Protein AF-A0A6A3NFI3-F1 (afdb_monomer)

pLDDT: mean 92.17, std 5.54, range [69.19, 98.06]

Sequence (194 aa):
MATSPTRVGPHFTEEVMYKVVDGIKAASGKLLQIVNFNIQQRLYVVAEALAQARARKEKCEQSGRPFTLPRGLATTPLVGIDVPFHSRELLGGVPSFRALLRTKFDPQVLERQLPLLVNRHIPNLVATLFSLESSYFEEVYQATKSPFLAEVLDTMHLQLTMKAQLAHLLVVELLAYQFAVPVQWIKTQALLFS

Solvent-accessible surface area (backbone atoms only — not comparable to full-atom values): 10541 Å² total; per-residue (Å²): 59,39,36,22,38,58,59,74,35,97,86,41,42,54,69,54,48,50,52,50,44,52,48,51,20,65,75,65,78,42,61,47,44,73,22,33,40,58,38,82,56,50,36,33,29,41,36,53,38,53,70,58,54,48,56,53,37,52,55,24,54,76,69,76,38,84,72,72,74,76,70,53,82,38,36,38,59,53,85,95,65,79,71,44,64,16,24,68,86,42,48,84,50,29,66,63,48,32,58,53,42,61,76,73,55,56,34,68,60,48,44,74,44,37,80,69,33,47,76,66,35,64,50,51,63,80,29,49,65,36,62,89,50,70,71,48,53,50,52,52,29,73,76,64,68,41,68,73,48,58,64,41,65,42,70,69,45,47,74,72,50,51,66,29,55,54,49,41,49,51,55,37,51,53,59,28,42,42,54,21,37,39,35,33,44,41,50,38,50,51,65,76,73,106

InterPro domains:
  IPR050830 Fungal fatty acid synthase [PTHR10982] (1-194)

Mean predicted aligned error: 4.61 Å

Structure (mmCIF, N/CA/C/O backbone):
data_AF-A0A6A3NFI3-F1
#
_entry.id   AF-A0A6A3NFI3-F1
#
loop_
_atom_site.group_PDB
_atom_site.id
_atom_site.type_symbol
_atom_site.label_atom_id
_atom_site.label_alt_id
_atom_site.label_comp_id
_atom_site.label_asym_id
_atom_site.label_entity_id
_atom_site.label_seq_id
_atom_site.pdbx_PDB_ins_code
_atom_site.Cartn_x
_atom_site.Cartn_y
_atom_site.Cartn_z
_atom_site.occupancy
_atom_site.B_iso_or_equiv
_atom_site.auth_seq_id
_atom_site.auth_comp_id
_atom_site.auth_asym_id
_atom_site.auth_atom_id
_atom_site.pdbx_PDB_model_num
ATOM 1 N N . MET A 1 1 ? 11.719 3.775 -11.393 1.00 89.44 1 MET A N 1
ATOM 2 C CA . MET A 1 1 ? 11.405 4.470 -12.664 1.00 89.44 1 MET A CA 1
ATOM 3 C C . MET A 1 1 ? 9.898 4.602 -12.814 1.00 89.44 1 MET A C 1
ATOM 5 O O . MET A 1 1 ? 9.186 3.656 -12.496 1.00 89.44 1 MET A O 1
ATOM 9 N N . ALA A 1 2 ? 9.413 5.740 -13.308 1.00 93.38 2 ALA A N 1
ATOM 10 C CA . ALA A 1 2 ? 8.044 5.850 -13.805 1.00 93.38 2 ALA A CA 1
ATOM 11 C C . ALA A 1 2 ? 7.925 5.106 -15.143 1.00 93.38 2 ALA A C 1
ATOM 13 O O . ALA A 1 2 ? 8.818 5.209 -15.981 1.00 93.38 2 ALA A O 1
ATOM 14 N N . THR A 1 3 ? 6.846 4.357 -15.338 1.00 93.31 3 THR A N 1
ATOM 15 C CA . THR A 1 3 ? 6.633 3.474 -16.489 1.00 93.31 3 THR A CA 1
ATOM 16 C C . THR A 1 3 ? 5.246 3.700 -17.078 1.00 93.31 3 THR A C 1
ATOM 18 O O . THR A 1 3 ? 4.272 3.835 -16.337 1.00 93.31 3 THR A O 1
ATOM 21 N N . SER A 1 4 ? 5.164 3.750 -18.408 1.00 93.88 4 SER A N 1
ATOM 22 C CA . SER A 1 4 ? 3.929 3.979 -19.160 1.00 93.88 4 SER A CA 1
ATOM 23 C C . SER A 1 4 ? 3.731 2.898 -20.233 1.00 93.88 4 SER A C 1
ATOM 25 O O . SER A 1 4 ? 4.359 2.993 -21.292 1.00 93.88 4 SER A O 1
ATOM 27 N N . PRO A 1 5 ? 2.878 1.883 -19.983 1.00 92.19 5 PRO A N 1
ATOM 28 C CA . PRO A 1 5 ? 2.591 0.800 -20.931 1.00 92.19 5 PRO A CA 1
ATOM 29 C C . PRO A 1 5 ? 2.201 1.301 -22.324 1.00 92.19 5 PRO A C 1
ATOM 31 O O . PRO A 1 5 ? 2.786 0.886 -23.323 1.00 92.19 5 PRO A O 1
ATOM 34 N N . THR A 1 6 ? 1.313 2.297 -22.389 1.00 92.94 6 THR A N 1
ATOM 35 C CA . THR A 1 6 ? 0.804 2.866 -23.648 1.00 92.94 6 THR A CA 1
ATOM 36 C C . THR A 1 6 ? 1.878 3.474 -24.552 1.00 92.94 6 THR A C 1
ATOM 38 O O . THR A 1 6 ? 1.631 3.668 -25.737 1.00 92.94 6 THR A O 1
ATOM 41 N N . ARG A 1 7 ? 3.071 3.794 -24.026 1.00 93.00 7 ARG A N 1
ATOM 42 C CA . ARG A 1 7 ? 4.192 4.302 -24.839 1.00 93.00 7 ARG A CA 1
ATOM 43 C C . ARG A 1 7 ? 4.953 3.198 -25.576 1.00 93.00 7 ARG A C 1
ATOM 45 O O . ARG A 1 7 ? 5.723 3.521 -26.473 1.00 93.00 7 ARG A O 1
ATOM 52 N N . VAL A 1 8 ? 4.772 1.929 -25.198 1.00 93.19 8 VAL A N 1
ATOM 53 C CA . VAL A 1 8 ? 5.364 0.781 -25.905 1.00 93.19 8 VAL A CA 1
ATOM 54 C C . VAL A 1 8 ? 4.597 0.500 -27.197 1.00 93.19 8 VAL A C 1
ATOM 56 O O . VAL A 1 8 ? 5.207 0.293 -28.240 1.00 93.19 8 VAL A O 1
ATOM 59 N N . GLY A 1 9 ? 3.264 0.515 -27.136 1.00 91.56 9 GLY A N 1
ATOM 60 C CA . GLY A 1 9 ? 2.390 0.299 -28.286 1.00 91.56 9 GLY A CA 1
ATOM 61 C C . GLY A 1 9 ? 0.952 -0.038 -27.872 1.00 91.56 9 GLY A C 1
ATOM 62 O O . GLY A 1 9 ? 0.702 -0.308 -26.697 1.00 91.56 9 GLY A O 1
ATOM 63 N N . PRO A 1 10 ? 0.001 -0.060 -28.822 1.00 88.62 10 PRO A N 1
ATOM 64 C CA . PRO A 1 10 ? -1.429 -0.232 -28.537 1.00 88.62 10 PRO A CA 1
ATOM 65 C C . PRO A 1 10 ? -1.792 -1.607 -27.955 1.00 88.62 10 PRO A C 1
ATOM 67 O O . PRO A 1 10 ? -2.802 -1.736 -27.275 1.00 88.62 10 PRO A O 1
ATOM 70 N N . HIS A 1 11 ? -0.966 -2.630 -28.191 1.00 91.69 11 HIS A N 1
ATOM 71 C CA . HIS A 1 11 ? -1.181 -3.991 -27.684 1.00 91.69 11 HIS A CA 1
ATOM 72 C C . HIS A 1 11 ? -0.461 -4.269 -26.355 1.00 91.69 11 HIS A C 1
ATOM 74 O O . HIS A 1 11 ? -0.587 -5.359 -25.802 1.00 91.69 11 HIS A O 1
ATOM 80 N N . PHE A 1 12 ? 0.311 -3.308 -25.839 1.00 92.50 12 PHE A N 1
ATOM 81 C CA . PHE A 1 12 ? 1.044 -3.467 -24.588 1.00 92.50 12 PHE A CA 1
ATOM 82 C C . PHE A 1 12 ? 0.197 -2.954 -23.416 1.00 92.50 12 PHE A C 1
ATOM 84 O O . PHE A 1 12 ? 0.247 -1.779 -23.051 1.00 92.50 12 PHE A O 1
ATOM 91 N N . THR A 1 13 ? -0.616 -3.847 -22.852 1.00 92.00 13 THR A N 1
ATOM 92 C CA . THR A 1 13 ? -1.520 -3.544 -21.733 1.00 92.00 13 THR A CA 1
ATOM 93 C C . THR A 1 13 ? -0.800 -3.565 -20.381 1.00 92.00 13 THR A C 1
ATOM 95 O O . THR A 1 13 ? 0.330 -4.046 -20.256 1.00 92.00 13 THR A O 1
ATOM 98 N N . GLU A 1 14 ? -1.466 -3.081 -19.328 1.00 90.75 14 GLU A N 1
ATOM 99 C CA . GLU A 1 14 ? -0.971 -3.204 -17.948 1.00 90.75 14 GLU A CA 1
ATOM 100 C C . GLU A 1 14 ? -0.698 -4.657 -17.528 1.00 90.75 14 GLU A C 1
ATOM 102 O O . GLU A 1 14 ? 0.310 -4.925 -16.883 1.00 90.75 14 GLU A O 1
ATOM 107 N N . GLU A 1 15 ? -1.524 -5.613 -17.958 1.00 92.06 15 GLU A N 1
ATOM 108 C CA . GLU A 1 15 ? -1.321 -7.034 -17.657 1.00 92.06 15 GLU A CA 1
ATOM 109 C C . GLU A 1 15 ? -0.039 -7.572 -18.293 1.00 92.06 15 GLU A C 1
ATOM 111 O O .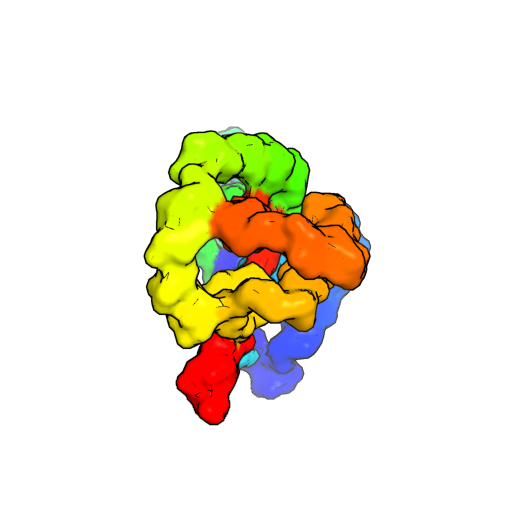 GLU A 1 15 ? 0.700 -8.344 -17.676 1.00 92.06 15 GLU A O 1
ATOM 116 N N . VAL A 1 16 ? 0.252 -7.148 -19.527 1.00 94.00 16 VAL A N 1
ATOM 117 C CA . VAL A 1 16 ? 1.513 -7.481 -20.195 1.00 94.00 16 VAL A CA 1
ATOM 118 C C . VAL A 1 16 ? 2.679 -6.851 -19.435 1.00 94.00 16 VAL A C 1
ATOM 120 O O . VAL A 1 16 ? 3.675 -7.528 -19.189 1.00 94.00 16 VAL A O 1
ATOM 123 N N . MET A 1 17 ? 2.549 -5.596 -18.989 1.00 94.31 17 MET A N 1
ATOM 124 C CA . MET A 1 17 ? 3.561 -4.953 -18.147 1.00 94.31 17 MET A CA 1
ATOM 125 C C . MET A 1 17 ? 3.814 -5.747 -16.856 1.00 94.31 17 MET A C 1
ATOM 127 O O . MET A 1 17 ? 4.976 -5.961 -16.509 1.00 94.31 17 MET A O 1
ATOM 131 N N . TYR A 1 18 ? 2.765 -6.209 -16.166 1.00 94.75 18 TYR A N 1
ATOM 132 C CA . TYR A 1 18 ? 2.888 -7.020 -14.948 1.00 94.75 18 TYR A CA 1
ATOM 133 C C . TYR A 1 18 ? 3.681 -8.301 -15.221 1.00 94.75 18 TYR A C 1
ATOM 135 O O . TYR A 1 18 ? 4.686 -8.553 -14.558 1.00 94.75 18 TYR A O 1
ATOM 143 N N . LYS A 1 19 ? 3.318 -9.038 -16.279 1.00 95.56 19 LYS A N 1
ATOM 144 C CA . LYS A 1 19 ? 4.025 -10.258 -16.703 1.00 95.56 19 LYS A CA 1
ATOM 145 C C . LYS A 1 19 ? 5.492 -10.001 -17.044 1.00 95.56 19 LYS A C 1
ATOM 147 O O . LYS A 1 19 ? 6.344 -10.820 -16.715 1.00 95.56 19 LYS A O 1
ATOM 152 N N . VAL A 1 20 ? 5.805 -8.873 -17.684 1.00 94.38 20 VAL A N 1
ATOM 153 C CA . VAL A 1 20 ? 7.192 -8.495 -18.001 1.00 94.38 20 VAL A CA 1
ATOM 154 C C . VAL A 1 20 ? 7.987 -8.207 -16.729 1.00 94.38 20 VAL A C 1
ATOM 156 O O . VAL A 1 20 ? 9.103 -8.703 -16.590 1.00 94.38 20 VAL A O 1
ATOM 159 N N . VAL A 1 21 ? 7.429 -7.440 -15.787 1.00 94.19 21 VAL A N 1
ATOM 160 C CA . VAL A 1 21 ? 8.091 -7.149 -14.504 1.00 94.19 21 VAL A CA 1
ATOM 161 C C . VAL A 1 21 ? 8.360 -8.440 -13.728 1.00 94.19 21 VAL A C 1
ATOM 163 O O . VAL A 1 21 ? 9.490 -8.656 -13.282 1.00 94.19 21 VAL A O 1
ATOM 166 N N . ASP A 1 22 ? 7.367 -9.325 -13.631 1.00 93.94 22 ASP A N 1
ATOM 167 C CA . ASP A 1 22 ? 7.502 -10.616 -12.952 1.00 93.94 22 ASP A CA 1
ATOM 168 C C . ASP A 1 22 ? 8.491 -11.549 -13.662 1.00 93.94 22 ASP A C 1
ATOM 170 O O . ASP A 1 22 ? 9.319 -12.187 -13.011 1.00 93.94 22 ASP A O 1
ATOM 174 N N . GLY A 1 23 ? 8.469 -11.584 -14.997 1.00 95.50 23 GLY A N 1
ATOM 175 C CA . GLY A 1 23 ? 9.410 -12.358 -15.803 1.00 95.50 23 GLY A CA 1
ATOM 176 C C . GLY A 1 23 ? 10.856 -11.894 -15.624 1.00 95.50 23 GLY A C 1
ATOM 177 O O . GLY A 1 23 ? 11.746 -12.720 -15.430 1.00 95.50 23 GLY A O 1
ATOM 178 N N .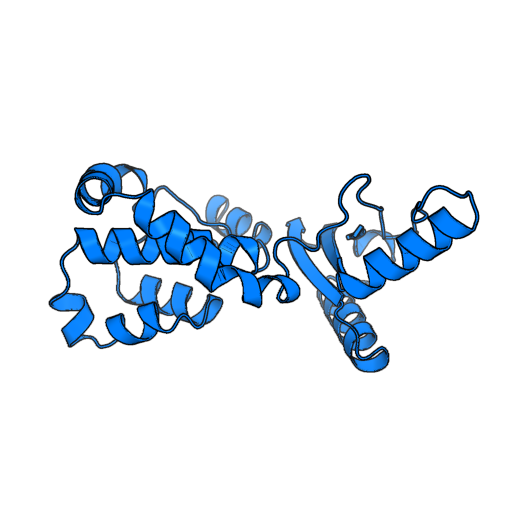 ILE A 1 24 ? 11.101 -10.577 -15.606 1.00 92.19 24 ILE A N 1
ATOM 179 C CA . ILE A 1 24 ? 12.436 -10.020 -15.340 1.00 92.19 24 ILE A CA 1
ATOM 180 C C . ILE A 1 24 ? 12.883 -10.375 -13.923 1.00 92.19 24 ILE A C 1
ATOM 182 O O . ILE A 1 24 ? 14.020 -10.810 -13.737 1.00 92.19 24 ILE A O 1
ATOM 186 N N . LYS A 1 25 ? 12.006 -10.225 -12.924 1.00 92.50 25 LYS A N 1
ATOM 187 C CA . LYS A 1 25 ? 12.294 -10.614 -11.538 1.00 92.50 25 LYS A CA 1
ATOM 188 C C . LYS A 1 25 ? 12.692 -12.091 -11.448 1.00 92.50 25 LYS A C 1
ATOM 190 O O . LYS A 1 25 ? 13.712 -12.404 -10.839 1.00 92.50 25 LYS A O 1
ATOM 195 N N . ALA A 1 26 ? 11.925 -12.981 -12.079 1.00 92.56 26 ALA A N 1
ATOM 196 C CA . ALA A 1 26 ? 12.187 -14.418 -12.083 1.00 92.56 26 ALA A CA 1
ATOM 197 C C . ALA A 1 26 ? 13.511 -14.763 -12.784 1.00 92.56 26 ALA A C 1
ATOM 199 O O . ALA A 1 26 ? 14.332 -15.480 -12.220 1.00 92.56 26 ALA A O 1
ATOM 200 N N . ALA A 1 27 ? 13.755 -14.203 -13.971 1.00 92.69 27 ALA A N 1
ATOM 201 C CA . ALA A 1 27 ? 14.962 -14.471 -14.751 1.00 92.69 27 ALA A CA 1
ATOM 202 C C . ALA A 1 27 ? 16.239 -13.917 -14.096 1.00 92.69 27 ALA A C 1
ATOM 204 O O . ALA A 1 27 ? 17.310 -14.503 -14.220 1.00 92.69 27 ALA A O 1
ATOM 205 N N . SER A 1 28 ? 16.141 -12.777 -13.411 1.00 89.81 28 SER A N 1
ATOM 206 C CA . SER A 1 28 ? 17.295 -12.110 -12.800 1.00 89.81 28 SER A CA 1
ATOM 207 C C . SER A 1 28 ? 17.575 -12.536 -11.356 1.00 89.81 28 SER A C 1
ATOM 209 O O . SER A 1 28 ? 18.632 -12.187 -10.826 1.00 89.81 28 SER A O 1
ATOM 211 N N . GLY A 1 29 ? 16.637 -13.233 -10.700 1.00 87.56 29 GLY A N 1
ATOM 212 C CA . GLY A 1 29 ? 16.706 -13.568 -9.270 1.00 87.56 29 GLY A CA 1
ATOM 213 C C . GLY A 1 29 ? 16.720 -12.338 -8.354 1.00 87.56 29 GLY A C 1
ATOM 214 O O . GLY A 1 29 ? 17.133 -12.409 -7.199 1.00 87.56 29 GLY A O 1
ATOM 215 N N . LYS A 1 30 ? 16.323 -11.182 -8.882 1.00 87.94 30 LYS A N 1
ATOM 216 C CA . LYS A 1 30 ? 16.543 -9.858 -8.304 1.00 87.94 30 LYS A CA 1
ATOM 217 C C . LYS A 1 30 ? 15.209 -9.149 -8.138 1.00 87.94 30 LYS A C 1
ATOM 219 O O . LYS A 1 30 ? 14.329 -9.274 -8.987 1.00 87.94 30 LYS A O 1
ATOM 224 N N . LEU A 1 31 ? 15.047 -8.387 -7.054 1.00 88.06 31 LEU A N 1
ATOM 225 C CA . LEU A 1 31 ? 13.797 -7.664 -6.831 1.00 88.06 31 LEU A CA 1
ATOM 226 C C . LEU A 1 31 ? 13.576 -6.625 -7.936 1.00 88.06 31 LEU A C 1
ATOM 228 O O . LEU A 1 31 ? 14.409 -5.739 -8.144 1.00 88.06 31 LEU A O 1
ATOM 232 N N . LEU A 1 32 ? 12.423 -6.737 -8.587 1.00 92.50 32 LEU A N 1
ATOM 233 C CA . LEU A 1 32 ? 11.803 -5.730 -9.432 1.00 92.50 32 LEU A CA 1
ATOM 234 C C . LEU A 1 32 ? 10.308 -5.755 -9.109 1.00 92.50 32 LEU A C 1
ATOM 236 O O . LEU A 1 32 ? 9.696 -6.824 -9.106 1.00 92.50 32 LEU A O 1
ATOM 240 N N . GLN A 1 33 ? 9.738 -4.608 -8.754 1.00 93.94 33 GLN A N 1
ATOM 241 C CA . GLN A 1 33 ? 8.379 -4.540 -8.224 1.00 93.94 33 GLN A CA 1
ATOM 242 C C . GLN A 1 33 ? 7.688 -3.250 -8.654 1.00 93.94 33 GLN A C 1
ATOM 244 O O . GLN A 1 33 ? 8.291 -2.180 -8.636 1.00 93.94 33 GLN A O 1
ATOM 249 N N . ILE A 1 34 ? 6.399 -3.335 -8.979 1.00 95.31 34 ILE A N 1
ATOM 250 C CA . ILE A 1 34 ? 5.546 -2.150 -9.100 1.00 95.31 34 ILE A CA 1
ATOM 251 C C . ILE A 1 34 ? 5.180 -1.674 -7.697 1.00 95.31 34 ILE A C 1
ATOM 253 O O . ILE A 1 34 ? 4.594 -2.415 -6.910 1.00 95.31 34 ILE A O 1
ATOM 257 N N . VAL A 1 35 ? 5.553 -0.437 -7.392 1.00 95.00 35 VAL A N 1
ATOM 258 C CA . VAL A 1 35 ? 5.436 0.173 -6.062 1.00 95.00 35 VAL A CA 1
ATOM 259 C C . VAL A 1 35 ? 4.390 1.284 -6.006 1.00 95.00 35 VAL A C 1
ATOM 261 O O . VAL A 1 35 ? 3.974 1.694 -4.926 1.00 95.00 35 VAL A O 1
ATOM 264 N N . ASN A 1 36 ? 3.931 1.766 -7.162 1.00 95.94 36 ASN A N 1
ATOM 265 C CA . ASN A 1 36 ? 2.837 2.725 -7.227 1.00 95.94 36 ASN A CA 1
ATOM 266 C C . ASN A 1 36 ? 1.988 2.508 -8.485 1.00 95.94 36 ASN A C 1
ATOM 268 O O . ASN A 1 36 ? 2.510 2.514 -9.605 1.00 95.94 36 ASN A O 1
ATOM 272 N N . PHE A 1 37 ? 0.690 2.324 -8.274 1.00 96.19 37 PHE A N 1
ATOM 273 C CA . PHE A 1 37 ? -0.341 2.171 -9.291 1.00 96.19 37 PHE A CA 1
ATOM 274 C C . PHE A 1 37 ? -1.048 3.522 -9.463 1.00 96.19 37 PHE A C 1
ATOM 276 O O . PHE A 1 37 ? -2.049 3.749 -8.795 1.00 96.19 37 PHE A O 1
ATOM 283 N N . ASN A 1 38 ? -0.521 4.427 -10.304 1.00 94.44 38 ASN A N 1
ATOM 284 C CA . ASN A 1 38 ? -0.969 5.830 -10.356 1.00 94.44 38 ASN A CA 1
ATOM 285 C C . ASN A 1 38 ? -2.156 6.076 -11.295 1.00 94.44 38 ASN A C 1
ATOM 287 O O . ASN A 1 38 ? -3.154 6.648 -10.882 1.00 94.44 38 ASN A O 1
ATOM 291 N N . ILE A 1 39 ? -2.025 5.734 -12.580 1.00 92.25 39 ILE A N 1
ATOM 292 C CA . ILE A 1 39 ? -3.059 5.997 -13.592 1.00 92.25 39 ILE A CA 1
ATOM 293 C C . ILE A 1 39 ? -3.201 4.755 -14.451 1.00 92.25 39 ILE A C 1
ATOM 295 O O . ILE A 1 39 ? -2.218 4.310 -15.054 1.00 92.25 39 ILE A O 1
ATOM 299 N N . GLN A 1 40 ? -4.425 4.237 -14.542 1.00 91.94 40 GLN A N 1
ATOM 300 C CA . GLN A 1 40 ? -4.717 3.011 -15.272 1.00 91.94 40 GLN A CA 1
ATOM 301 C C . GLN A 1 40 ? -4.204 3.092 -16.715 1.00 91.94 40 GLN A C 1
ATOM 303 O O . GLN A 1 40 ? -4.391 4.099 -17.401 1.00 91.94 40 GLN A O 1
ATOM 308 N N . GLN A 1 41 ? -3.486 2.048 -17.141 1.00 88.06 41 GLN A N 1
ATOM 309 C CA . GLN A 1 41 ? -2.783 1.910 -18.427 1.00 88.06 41 GLN A CA 1
ATOM 310 C C . GLN A 1 41 ? -1.674 2.943 -18.710 1.00 88.06 41 GLN A C 1
ATOM 312 O O . GLN A 1 41 ? -0.891 2.762 -19.641 1.00 88.06 41 GLN A O 1
ATOM 317 N N . ARG A 1 42 ? -1.550 4.019 -17.926 1.00 90.00 42 ARG A N 1
ATOM 318 C CA . ARG A 1 42 ? -0.730 5.184 -18.294 1.00 90.00 42 ARG A CA 1
ATOM 319 C 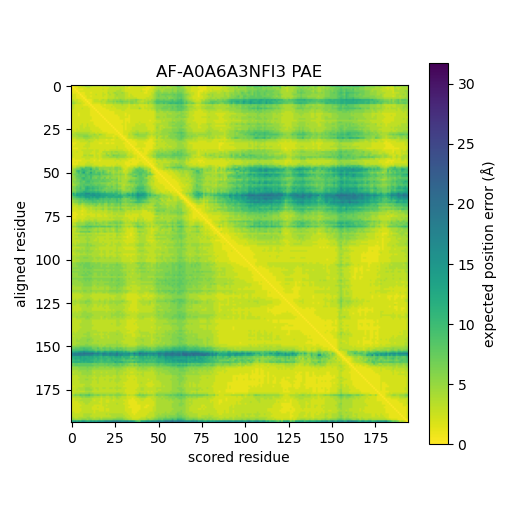C . ARG A 1 42 ? 0.485 5.397 -17.419 1.00 90.00 42 ARG A C 1
ATOM 321 O O . ARG A 1 42 ? 1.516 5.798 -17.956 1.00 90.00 42 ARG A O 1
ATOM 328 N N . LEU A 1 43 ? 0.379 5.201 -16.108 1.00 92.75 43 LEU A N 1
ATOM 329 C CA . LEU A 1 43 ? 1.443 5.592 -15.190 1.00 92.75 43 LEU A CA 1
ATOM 330 C C . LEU A 1 43 ? 1.550 4.646 -13.999 1.00 92.75 43 LEU A C 1
ATOM 332 O O . LEU A 1 43 ? 0.649 4.552 -13.170 1.00 92.75 43 LEU A O 1
ATOM 336 N N . TYR A 1 44 ? 2.719 4.028 -13.887 1.00 95.75 44 TYR A N 1
ATOM 337 C CA . TYR A 1 44 ? 3.111 3.146 -12.794 1.00 95.75 44 TYR A CA 1
ATOM 338 C C . TYR A 1 44 ? 4.523 3.510 -12.344 1.00 95.75 44 TYR A C 1
ATOM 340 O O . TYR A 1 44 ? 5.281 4.122 -13.097 1.00 95.75 44 TYR A O 1
ATOM 348 N N . VAL A 1 45 ? 4.914 3.125 -11.134 1.00 94.56 45 VAL A N 1
ATOM 349 C CA . VAL A 1 45 ? 6.309 3.227 -10.684 1.00 94.56 45 VAL A CA 1
ATOM 350 C C . VAL A 1 45 ? 6.841 1.834 -10.413 1.00 94.56 45 VAL A C 1
ATOM 352 O O . VAL A 1 45 ? 6.240 1.081 -9.655 1.00 94.56 45 VAL A O 1
ATOM 355 N N . VAL A 1 46 ? 7.980 1.508 -11.022 1.00 91.81 46 VAL A N 1
ATOM 356 C CA . VAL A 1 46 ? 8.703 0.250 -10.815 1.00 91.81 46 VAL A CA 1
ATOM 357 C C . VAL A 1 46 ? 9.988 0.545 -10.047 1.00 91.81 46 VAL A C 1
ATOM 359 O O . VAL A 1 46 ? 10.754 1.429 -10.445 1.00 91.81 46 VAL A O 1
ATOM 362 N N . ALA A 1 47 ? 10.223 -0.176 -8.957 1.00 90.06 47 ALA A N 1
ATOM 363 C CA . ALA A 1 47 ? 11.432 -0.106 -8.148 1.00 90.06 47 ALA A CA 1
ATOM 364 C C . ALA A 1 47 ? 12.245 -1.400 -8.267 1.00 90.06 47 ALA A C 1
ATOM 366 O O . ALA A 1 47 ? 11.686 -2.478 -8.471 1.00 90.06 47 ALA A O 1
ATOM 367 N N . GLU A 1 48 ? 13.562 -1.281 -8.126 1.00 85.69 48 GLU A N 1
ATOM 368 C CA . GLU A 1 48 ? 14.500 -2.405 -8.073 1.00 85.69 48 GLU A CA 1
ATOM 369 C C . GLU A 1 48 ? 15.088 -2.573 -6.665 1.00 85.69 48 GLU A C 1
ATOM 371 O O . GLU A 1 48 ? 14.891 -1.716 -5.803 1.00 85.69 48 GLU A O 1
ATOM 376 N N . ALA A 1 49 ? 15.807 -3.675 -6.425 1.00 82.12 49 ALA A N 1
ATOM 377 C CA . ALA A 1 49 ? 16.447 -3.917 -5.130 1.00 82.12 49 ALA A CA 1
ATOM 378 C C . ALA A 1 49 ? 17.447 -2.810 -4.764 1.00 82.12 49 ALA A C 1
ATOM 380 O O . ALA A 1 49 ? 18.240 -2.363 -5.601 1.00 82.12 49 ALA A O 1
ATOM 381 N N . LEU A 1 50 ? 17.494 -2.464 -3.477 1.00 78.25 50 LEU A N 1
ATOM 382 C CA . LEU A 1 50 ? 18.360 -1.405 -2.960 1.00 78.25 50 LEU A CA 1
ATOM 383 C C . LEU A 1 50 ? 19.844 -1.712 -3.197 1.00 78.25 50 LEU A C 1
ATOM 385 O O . LEU A 1 50 ? 20.599 -0.842 -3.625 1.00 78.25 50 LEU A O 1
ATOM 389 N N . ALA A 1 51 ? 20.255 -2.964 -2.979 1.00 78.75 51 ALA A N 1
ATOM 390 C CA . ALA A 1 51 ? 21.634 -3.397 -3.200 1.00 78.75 51 ALA A CA 1
ATOM 391 C C . ALA A 1 51 ? 22.086 -3.209 -4.660 1.00 78.75 51 ALA A C 1
ATOM 393 O O . ALA A 1 51 ? 23.228 -2.837 -4.916 1.00 78.75 51 ALA A O 1
ATOM 394 N N . GLN A 1 52 ? 21.185 -3.413 -5.626 1.00 79.00 52 GLN A N 1
ATOM 395 C CA . GLN A 1 52 ? 21.501 -3.226 -7.044 1.00 79.00 52 GLN A CA 1
ATOM 396 C C . GLN A 1 52 ? 21.654 -1.750 -7.400 1.00 79.00 52 GLN A C 1
ATOM 398 O O . GLN A 1 52 ? 22.609 -1.389 -8.090 1.00 79.00 52 GLN A O 1
ATOM 403 N N . ALA A 1 53 ? 20.734 -0.910 -6.921 1.00 78.06 53 ALA A N 1
ATOM 404 C CA . ALA A 1 53 ? 20.798 0.530 -7.130 1.00 78.06 53 ALA A CA 1
ATOM 405 C C . ALA A 1 53 ? 22.092 1.112 -6.531 1.00 78.06 53 ALA A C 1
ATOM 407 O O . ALA A 1 53 ? 22.804 1.853 -7.210 1.00 78.06 53 ALA A O 1
ATOM 408 N N . ARG A 1 54 ? 22.451 0.695 -5.307 1.00 81.94 54 ARG A N 1
ATOM 409 C CA . ARG A 1 54 ? 23.702 1.084 -4.633 1.00 81.94 54 ARG A CA 1
ATOM 410 C C . ARG A 1 54 ? 24.944 0.635 -5.397 1.00 81.94 54 ARG A C 1
ATOM 412 O O . ARG A 1 54 ? 25.766 1.477 -5.730 1.00 81.94 54 ARG A O 1
ATOM 419 N N . ALA A 1 55 ? 25.034 -0.640 -5.776 1.00 84.00 55 ALA A N 1
ATOM 420 C CA . ALA A 1 55 ? 26.189 -1.156 -6.513 1.00 84.00 55 ALA A CA 1
ATOM 421 C C . ALA A 1 55 ? 26.411 -0.431 -7.855 1.00 84.00 55 ALA A C 1
ATOM 423 O O . ALA A 1 55 ? 27.545 -0.183 -8.264 1.00 84.00 55 ALA A O 1
ATOM 424 N N . ARG A 1 56 ? 25.331 -0.061 -8.562 1.00 81.31 56 ARG A N 1
ATOM 425 C CA . ARG A 1 56 ? 25.438 0.732 -9.798 1.00 81.31 56 ARG A CA 1
ATOM 426 C C . ARG A 1 56 ? 25.902 2.159 -9.523 1.00 81.31 56 ARG A C 1
ATOM 428 O O . ARG A 1 56 ? 26.731 2.668 -10.275 1.00 81.31 56 ARG A O 1
ATOM 435 N N . LYS A 1 57 ? 25.380 2.782 -8.463 1.00 83.38 57 LYS A N 1
ATOM 436 C CA . LYS A 1 57 ? 25.777 4.125 -8.033 1.00 83.38 57 LYS A CA 1
ATOM 437 C C . LYS A 1 57 ? 27.261 4.170 -7.658 1.00 83.38 57 LYS A C 1
ATOM 439 O O . LYS A 1 57 ? 27.988 4.968 -8.238 1.00 83.38 57 LYS A O 1
ATOM 444 N N . GLU A 1 58 ? 27.719 3.246 -6.817 1.00 87.62 58 GLU A N 1
ATOM 445 C CA . GLU A 1 58 ? 29.126 3.115 -6.407 1.00 87.62 58 GLU A CA 1
ATOM 446 C C . GLU A 1 58 ? 30.057 2.929 -7.614 1.00 87.62 58 GLU A C 1
ATOM 448 O O . GLU A 1 58 ? 31.086 3.594 -7.722 1.00 87.62 58 GLU A O 1
ATOM 453 N N . LYS A 1 59 ? 29.678 2.083 -8.583 1.00 87.50 59 LYS A N 1
ATOM 454 C CA . LYS A 1 59 ? 30.459 1.889 -9.816 1.00 87.50 59 LYS A CA 1
ATOM 455 C C . LYS A 1 59 ? 30.568 3.171 -10.653 1.00 87.50 59 LYS A C 1
ATOM 457 O O . LYS A 1 59 ? 31.619 3.438 -11.234 1.00 87.50 59 LYS A O 1
ATOM 462 N N . CYS A 1 60 ? 29.495 3.957 -10.741 1.00 86.06 60 CYS A N 1
ATOM 463 C CA . CYS A 1 60 ? 29.511 5.248 -11.431 1.00 86.06 60 CYS A CA 1
ATOM 464 C C . CYS A 1 60 ? 30.429 6.251 -10.718 1.00 86.06 60 CYS A C 1
ATOM 466 O O . CYS A 1 60 ? 31.290 6.844 -11.373 1.00 86.06 60 CYS A O 1
ATOM 468 N N . GLU A 1 61 ? 30.315 6.358 -9.393 1.00 87.44 61 GLU A N 1
ATOM 469 C CA . GLU A 1 61 ? 31.148 7.229 -8.555 1.00 87.44 61 GLU A CA 1
ATOM 470 C C . GLU A 1 61 ? 32.640 6.882 -8.678 1.00 87.44 61 GLU A C 1
ATOM 472 O O . GLU A 1 61 ? 33.454 7.771 -8.924 1.00 87.44 61 GLU A O 1
ATOM 477 N N . GLN A 1 62 ? 32.999 5.593 -8.645 1.00 90.50 62 GLN A N 1
ATOM 478 C CA . GLN A 1 62 ? 34.376 5.122 -8.870 1.00 90.50 62 GLN A CA 1
ATOM 479 C C . GLN A 1 62 ? 34.918 5.486 -10.260 1.00 90.50 62 GLN A C 1
ATOM 481 O O . GLN A 1 62 ? 36.115 5.698 -10.429 1.00 90.50 62 GLN A O 1
ATOM 486 N N . SER A 1 63 ? 34.044 5.575 -11.266 1.00 88.31 63 SER A N 1
ATOM 487 C CA . SER A 1 63 ? 34.413 5.981 -12.628 1.00 88.31 63 SER A CA 1
ATOM 488 C C . SER A 1 63 ? 34.425 7.502 -12.848 1.00 88.31 63 SER A C 1
ATOM 490 O O . SER A 1 63 ? 34.617 7.946 -13.981 1.00 88.31 63 SER A O 1
ATOM 492 N N . GLY A 1 64 ? 34.182 8.301 -11.800 1.00 87.44 64 GLY A N 1
ATOM 493 C CA . GLY A 1 64 ? 34.094 9.762 -11.880 1.00 87.44 64 GLY A CA 1
ATOM 494 C C . GLY A 1 64 ? 32.877 10.270 -12.662 1.00 87.44 64 GLY A C 1
ATOM 495 O O . GLY A 1 64 ? 32.874 11.407 -13.128 1.00 87.44 64 GLY A O 1
ATOM 496 N N . ARG A 1 65 ? 31.850 9.430 -12.854 1.00 83.00 65 ARG A N 1
ATOM 497 C CA . ARG A 1 65 ? 30.645 9.757 -13.631 1.00 83.00 65 ARG A CA 1
ATOM 498 C C . ARG A 1 65 ? 29.425 9.833 -12.713 1.00 83.00 65 ARG A C 1
ATOM 500 O O . ARG A 1 65 ? 29.247 8.947 -11.880 1.00 83.00 65 ARG A O 1
ATOM 507 N N . PRO A 1 66 ? 28.534 10.824 -12.878 1.00 80.56 66 PRO A N 1
ATOM 508 C CA . PRO A 1 66 ? 27.299 10.870 -12.106 1.00 80.56 66 PRO A CA 1
ATOM 509 C C . PRO A 1 66 ? 26.403 9.674 -12.455 1.00 80.56 66 PRO A C 1
ATOM 511 O O . PRO A 1 66 ? 26.183 9.370 -13.631 1.00 80.56 66 PRO A O 1
ATOM 514 N N . PHE A 1 67 ? 25.858 9.005 -11.434 1.00 81.56 67 PHE A N 1
ATOM 515 C CA . PHE A 1 67 ? 24.874 7.942 -11.632 1.00 81.56 67 PHE A CA 1
ATOM 516 C C . PHE A 1 67 ? 23.583 8.537 -12.204 1.00 81.56 67 PHE A C 1
ATOM 518 O O . PHE A 1 67 ? 22.804 9.182 -11.503 1.00 81.56 67 PHE A O 1
ATOM 525 N N . THR A 1 68 ? 23.362 8.323 -13.499 1.00 79.50 68 THR A N 1
ATOM 526 C CA . THR A 1 68 ? 22.153 8.745 -14.205 1.00 79.50 68 THR A CA 1
ATOM 527 C C . THR A 1 68 ? 21.619 7.573 -15.011 1.00 79.50 68 THR A C 1
ATOM 529 O O . THR A 1 68 ? 22.345 6.921 -15.761 1.00 79.50 68 THR A O 1
ATOM 532 N N . LEU A 1 69 ? 20.334 7.272 -14.836 1.00 81.12 69 LEU A N 1
ATOM 533 C CA . LEU A 1 69 ? 19.652 6.308 -15.691 1.00 81.12 69 LEU A CA 1
ATOM 534 C C . LEU A 1 69 ? 19.138 7.051 -16.930 1.00 81.12 69 LEU A C 1
ATOM 536 O O . LEU A 1 69 ? 18.579 8.139 -16.780 1.00 81.12 69 LEU A O 1
ATOM 540 N N . PRO A 1 70 ? 19.295 6.507 -18.147 1.00 82.62 70 PRO A N 1
ATOM 541 C CA . PRO A 1 70 ? 18.723 7.122 -19.334 1.00 82.62 70 PRO A CA 1
ATOM 542 C C . PRO A 1 70 ? 17.197 6.973 -19.341 1.00 82.62 70 PRO A C 1
ATOM 544 O O . PRO A 1 70 ? 16.632 5.999 -18.833 1.00 82.62 70 PRO A O 1
ATOM 547 N N . ARG A 1 71 ? 16.513 7.940 -19.958 1.00 89.81 71 ARG A N 1
ATOM 548 C CA . ARG A 1 71 ? 15.090 7.813 -20.284 1.00 89.81 71 ARG A CA 1
ATOM 549 C C . ARG A 1 71 ? 14.920 6.793 -21.410 1.00 89.81 71 ARG A C 1
ATOM 551 O O . ARG A 1 71 ? 15.594 6.886 -22.429 1.00 89.81 71 ARG A O 1
ATOM 558 N N . GLY A 1 72 ? 14.004 5.849 -21.231 1.00 90.00 72 GLY A N 1
ATOM 559 C CA . GLY A 1 72 ? 13.613 4.889 -22.257 1.00 90.00 72 GLY A CA 1
ATOM 560 C C . GLY A 1 72 ? 12.332 5.292 -22.991 1.00 90.00 72 GLY A C 1
ATOM 561 O O . GLY A 1 72 ? 11.686 6.302 -22.685 1.00 90.00 72 GLY A O 1
ATOM 562 N N . LEU A 1 73 ? 11.923 4.444 -23.941 1.00 91.88 73 LEU A N 1
ATOM 563 C CA . LEU A 1 73 ? 10.673 4.611 -24.688 1.00 91.88 73 LEU A CA 1
ATOM 564 C C . LEU A 1 73 ? 9.461 4.681 -23.750 1.00 91.88 73 LEU A C 1
ATOM 566 O O . LEU A 1 73 ? 8.645 5.585 -23.871 1.00 91.88 73 LEU A O 1
AT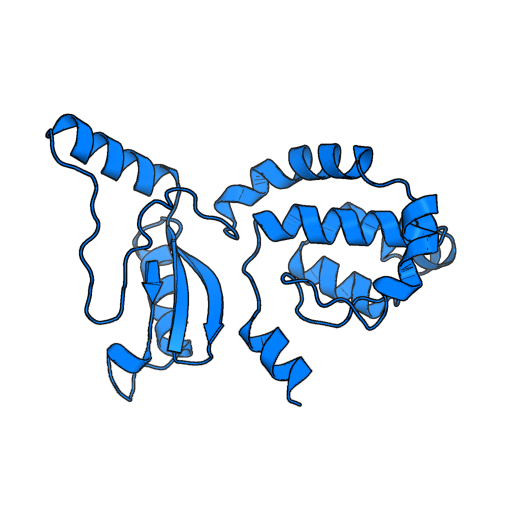OM 570 N N . ALA A 1 74 ? 9.374 3.772 -22.780 1.00 92.56 74 ALA A N 1
ATOM 571 C CA . ALA A 1 74 ? 8.263 3.697 -21.831 1.00 92.56 74 ALA A CA 1
ATOM 572 C C . ALA A 1 74 ? 8.659 4.029 -20.388 1.00 92.56 74 ALA A C 1
ATOM 574 O O . ALA A 1 74 ? 7.784 4.133 -19.532 1.00 92.56 74 ALA A O 1
ATOM 575 N N . THR A 1 75 ? 9.949 4.231 -20.113 1.00 92.44 75 THR A N 1
ATOM 576 C CA . THR A 1 75 ? 10.482 4.426 -18.762 1.00 92.44 75 THR A CA 1
ATOM 577 C C . THR A 1 75 ? 11.103 5.808 -18.593 1.00 92.44 75 THR A C 1
ATOM 579 O O . THR A 1 75 ? 11.860 6.287 -19.436 1.00 92.44 75 THR A O 1
ATOM 582 N N . THR A 1 76 ? 10.810 6.452 -17.469 1.00 92.62 76 THR A N 1
ATOM 583 C CA . THR A 1 76 ? 11.403 7.724 -17.058 1.00 92.62 76 THR A CA 1
ATOM 584 C C . THR A 1 76 ? 12.060 7.537 -15.683 1.00 92.62 76 THR A C 1
ATOM 586 O O . THR A 1 76 ? 11.386 7.131 -14.730 1.00 92.62 76 THR A O 1
ATOM 589 N N . PRO A 1 77 ? 13.373 7.780 -15.549 1.00 90.00 77 PRO A N 1
ATOM 590 C CA . PRO A 1 77 ? 14.062 7.787 -14.263 1.00 90.00 77 PRO A CA 1
ATOM 591 C C . PRO A 1 77 ? 13.423 8.766 -13.277 1.00 90.00 77 PRO A C 1
ATOM 593 O O . PRO A 1 77 ? 12.962 9.834 -13.671 1.00 90.00 77 PRO A O 1
ATOM 596 N N . LEU A 1 78 ? 13.429 8.413 -11.992 1.00 89.38 78 LEU A N 1
ATOM 597 C CA . LEU A 1 78 ? 13.048 9.332 -10.923 1.00 89.38 78 LEU A CA 1
ATOM 598 C C . LEU A 1 78 ? 14.335 9.906 -10.331 1.00 89.38 78 LEU A C 1
ATOM 600 O O . LEU A 1 78 ? 15.048 9.213 -9.610 1.00 89.38 78 LEU A O 1
ATOM 604 N N . VAL A 1 79 ? 14.673 11.135 -10.715 1.00 84.69 79 VAL A N 1
ATOM 605 C CA . VAL A 1 79 ? 15.914 11.789 -10.280 1.00 84.69 79 VAL A CA 1
ATOM 606 C C . VAL A 1 79 ? 15.836 12.078 -8.780 1.00 84.69 79 VAL A C 1
ATOM 608 O O . VAL A 1 79 ? 14.823 12.576 -8.300 1.00 84.69 79 VAL A O 1
ATOM 611 N N . GLY A 1 80 ? 16.901 11.752 -8.044 1.00 83.88 80 GLY A N 1
ATOM 612 C CA . GLY A 1 80 ? 16.992 11.991 -6.599 1.00 83.88 80 GLY A CA 1
ATOM 613 C C . GLY A 1 80 ? 16.307 10.945 -5.712 1.00 83.88 80 GLY A C 1
ATOM 614 O O . GLY A 1 80 ? 16.348 11.090 -4.497 1.00 83.88 80 GLY A O 1
ATOM 615 N N . ILE A 1 81 ? 15.710 9.891 -6.283 1.00 83.31 81 ILE A N 1
ATOM 616 C CA . ILE A 1 81 ? 15.103 8.790 -5.519 1.00 83.31 81 ILE A CA 1
ATOM 617 C C . ILE A 1 81 ? 15.964 7.534 -5.673 1.00 83.31 81 ILE A C 1
ATOM 619 O O . ILE A 1 81 ? 15.970 6.909 -6.734 1.00 83.31 81 ILE A O 1
ATOM 623 N N . ASP A 1 82 ? 16.673 7.155 -4.611 1.00 80.38 82 ASP A N 1
ATOM 624 C CA . ASP A 1 82 ? 17.551 5.976 -4.555 1.00 80.38 82 ASP A CA 1
ATOM 625 C C . ASP A 1 82 ? 17.064 4.879 -3.590 1.00 80.38 82 ASP A C 1
ATOM 627 O O . ASP A 1 82 ? 17.654 3.799 -3.520 1.00 80.38 82 ASP A O 1
ATOM 631 N N . VAL A 1 83 ? 15.952 5.120 -2.894 1.00 83.38 83 VAL A N 1
ATOM 632 C CA . VAL A 1 83 ? 15.302 4.157 -1.998 1.00 83.38 83 VAL A CA 1
ATOM 633 C C . VAL A 1 83 ? 14.061 3.561 -2.676 1.00 83.38 83 VAL A C 1
ATOM 635 O O . VAL A 1 83 ? 13.232 4.307 -3.208 1.00 83.38 83 VAL A O 1
ATOM 638 N N . PRO A 1 84 ? 13.872 2.227 -2.645 1.00 88.50 84 PRO A N 1
ATOM 639 C CA . PRO A 1 84 ? 12.696 1.578 -3.213 1.00 88.50 84 PRO A CA 1
ATOM 640 C C . PRO A 1 84 ? 11.495 1.684 -2.260 1.00 88.50 84 PRO A C 1
ATOM 642 O O . PRO A 1 84 ? 11.068 0.691 -1.679 1.00 88.50 84 PRO A O 1
ATOM 645 N N . PHE A 1 85 ? 10.952 2.887 -2.065 1.00 87.94 85 PHE A N 1
ATOM 646 C CA . PHE A 1 85 ? 9.754 3.091 -1.238 1.00 87.94 85 PHE A CA 1
ATOM 647 C C . PHE A 1 85 ? 8.577 2.230 -1.714 1.00 87.94 85 PHE A C 1
ATOM 649 O O . PHE A 1 85 ? 8.463 1.941 -2.907 1.00 87.94 85 PHE A O 1
ATOM 656 N N . HIS A 1 86 ? 7.700 1.834 -0.785 1.00 92.00 86 HIS A N 1
ATOM 657 C CA . HIS A 1 86 ? 6.522 0.994 -1.052 1.00 92.00 86 HIS A CA 1
ATOM 658 C C . HIS A 1 86 ? 6.864 -0.400 -1.620 1.00 92.00 86 HIS A C 1
ATOM 660 O O . HIS A 1 86 ? 6.020 -1.083 -2.203 1.00 92.00 86 HIS A O 1
ATOM 666 N N . SER A 1 87 ? 8.118 -0.824 -1.455 1.00 91.81 87 SER A N 1
ATOM 667 C CA . SER A 1 87 ? 8.633 -2.119 -1.889 1.00 91.81 87 SER A CA 1
ATOM 668 C C . SER A 1 87 ? 8.740 -3.097 -0.730 1.00 91.81 87 SER A C 1
ATOM 670 O O . SER A 1 87 ? 9.066 -2.715 0.397 1.00 91.81 87 SER A O 1
ATOM 672 N N . ARG A 1 88 ? 8.604 -4.390 -1.044 1.00 90.62 88 ARG A N 1
ATOM 673 C CA . ARG A 1 88 ? 8.807 -5.475 -0.077 1.00 90.62 88 ARG A CA 1
ATOM 674 C C . ARG A 1 88 ? 10.228 -5.528 0.486 1.00 90.62 88 ARG A C 1
ATOM 676 O O . ARG A 1 88 ? 10.413 -6.064 1.573 1.00 90.62 88 ARG A O 1
ATOM 683 N N . GLU A 1 89 ? 11.201 -4.930 -0.203 1.00 90.88 89 GLU A N 1
ATOM 684 C CA . GLU A 1 89 ? 12.571 -4.735 0.302 1.00 90.88 89 GLU A CA 1
ATOM 685 C C . GLU A 1 89 ? 12.585 -4.070 1.690 1.00 90.88 89 GLU A C 1
ATOM 687 O O . GLU A 1 89 ? 13.441 -4.349 2.523 1.00 90.88 89 GLU A O 1
ATOM 692 N N . LEU A 1 90 ? 11.612 -3.193 1.952 1.00 92.75 90 LEU A N 1
ATOM 693 C CA . LEU A 1 90 ? 11.540 -2.390 3.167 1.00 92.75 90 LEU A CA 1
ATOM 694 C C . LEU A 1 90 ? 10.734 -3.053 4.293 1.00 92.75 90 LEU A C 1
ATOM 696 O O . LEU A 1 90 ? 10.623 -2.478 5.377 1.00 92.75 90 LEU A O 1
ATOM 700 N N . LEU A 1 91 ? 10.206 -4.269 4.086 1.00 93.62 91 LEU A N 1
ATOM 701 C CA . LEU A 1 91 ? 9.421 -4.984 5.103 1.00 93.62 91 LEU A CA 1
ATOM 702 C C . LEU A 1 91 ? 10.208 -5.212 6.398 1.00 93.62 91 LEU A C 1
ATOM 704 O O . LEU A 1 91 ? 9.632 -5.136 7.481 1.00 93.62 91 LEU A O 1
ATOM 708 N N . GLY A 1 92 ? 11.526 -5.418 6.304 1.00 94.25 92 GLY A N 1
ATOM 709 C CA . GLY A 1 92 ? 12.394 -5.577 7.474 1.00 94.25 92 GLY A CA 1
ATOM 710 C C . GLY A 1 92 ? 12.411 -4.362 8.412 1.00 94.25 92 GLY A C 1
ATOM 711 O O . GLY A 1 92 ? 12.692 -4.518 9.596 1.00 94.25 92 GLY A O 1
ATOM 712 N N . GLY A 1 93 ? 12.069 -3.165 7.919 1.00 94.75 93 GLY A N 1
ATOM 713 C CA . GLY A 1 93 ? 11.991 -1.937 8.721 1.00 94.75 93 GLY A CA 1
ATOM 714 C C . GLY A 1 93 ? 10.641 -1.705 9.409 1.00 94.75 93 GLY A C 1
ATOM 715 O O . GLY A 1 93 ? 10.550 -0.872 10.314 1.00 94.75 93 GLY A O 1
ATOM 716 N N . VAL A 1 94 ? 9.594 -2.445 9.022 1.00 96.75 94 VAL A N 1
ATOM 717 C CA . VAL A 1 94 ? 8.230 -2.282 9.558 1.00 96.75 94 VAL A CA 1
ATOM 718 C C . VAL A 1 94 ? 8.176 -2.446 11.084 1.00 96.75 94 VAL A C 1
ATOM 720 O O . VAL A 1 94 ? 7.528 -1.616 11.722 1.00 96.75 94 VAL A O 1
ATOM 723 N N . PRO A 1 95 ? 8.853 -3.427 11.723 1.00 97.50 95 PRO A N 1
ATOM 724 C CA . PRO A 1 95 ? 8.820 -3.567 13.181 1.00 97.50 95 PRO A CA 1
ATOM 725 C C . PRO A 1 95 ? 9.334 -2.334 13.932 1.00 97.50 95 PRO A C 1
ATOM 727 O O . PRO A 1 95 ? 8.674 -1.867 14.860 1.00 97.50 95 PRO A O 1
ATOM 730 N N . SER A 1 96 ? 10.470 -1.772 13.512 1.00 96.88 96 SER A N 1
ATOM 731 C CA . SER A 1 96 ? 11.052 -0.582 14.141 1.00 96.88 96 SER A CA 1
ATOM 732 C C . SER A 1 96 ? 10.175 0.652 13.933 1.00 96.88 96 SER A C 1
ATOM 734 O O . SER A 1 96 ? 9.947 1.413 14.873 1.00 96.88 96 SER A O 1
ATOM 736 N N . PHE A 1 97 ? 9.635 0.834 12.724 1.00 96.00 97 PHE A N 1
ATOM 737 C CA . PHE A 1 97 ? 8.766 1.972 12.434 1.00 96.00 97 PHE A CA 1
ATOM 738 C C . PHE A 1 97 ? 7.425 1.875 13.171 1.00 96.00 97 PHE A C 1
ATOM 740 O O . PHE A 1 97 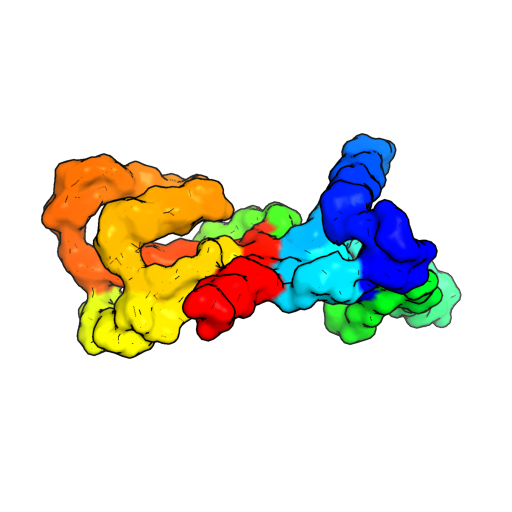? 6.982 2.851 13.769 1.00 96.00 97 PHE A O 1
ATOM 747 N N . ARG A 1 98 ? 6.827 0.680 13.243 1.00 97.50 98 ARG A N 1
ATOM 748 C CA . ARG A 1 98 ? 5.655 0.395 14.083 1.00 97.50 98 ARG A CA 1
ATOM 749 C C . ARG A 1 98 ? 5.906 0.768 15.541 1.00 97.50 98 ARG A C 1
ATOM 751 O O . ARG A 1 98 ? 5.073 1.443 16.139 1.00 97.50 98 ARG A O 1
ATOM 758 N N . ALA A 1 99 ? 7.033 0.335 16.112 1.00 97.56 99 ALA A N 1
ATOM 759 C CA . ALA A 1 99 ? 7.377 0.645 17.498 1.00 97.56 99 ALA A CA 1
ATOM 760 C C . ALA A 1 99 ? 7.439 2.162 17.731 1.00 97.56 99 ALA A C 1
ATOM 762 O O . ALA A 1 99 ? 6.880 2.649 18.710 1.00 97.56 99 ALA A O 1
ATOM 763 N N . LEU A 1 100 ? 8.022 2.914 16.791 1.00 97.38 100 LEU A N 1
ATOM 764 C CA . LEU A 1 100 ? 8.015 4.374 16.829 1.00 97.38 100 LEU A CA 1
ATOM 765 C C . LEU A 1 100 ? 6.589 4.942 16.764 1.00 97.38 100 LEU A C 1
ATOM 767 O O . LEU A 1 100 ? 6.238 5.764 17.606 1.00 97.38 100 LEU A O 1
ATOM 771 N N . LEU A 1 101 ? 5.756 4.502 15.817 1.00 97.25 101 LEU A N 1
ATOM 772 C CA . LEU A 1 101 ? 4.383 5.001 15.645 1.00 97.25 101 LEU A CA 1
ATOM 773 C C . LEU A 1 101 ? 3.525 4.771 16.896 1.00 97.25 101 LEU A C 1
ATOM 775 O O . LEU A 1 101 ? 2.803 5.678 17.301 1.00 97.25 101 LEU A O 1
ATOM 779 N N . ARG A 1 102 ? 3.676 3.623 17.571 1.00 97.31 102 ARG A N 1
ATOM 780 C CA . ARG A 1 102 ? 2.993 3.341 18.849 1.00 97.31 102 ARG A CA 1
ATOM 781 C C . ARG A 1 102 ? 3.300 4.374 19.939 1.00 97.31 102 ARG A C 1
ATOM 783 O O . ARG A 1 102 ? 2.470 4.599 20.804 1.00 97.31 102 ARG A O 1
ATOM 790 N N . THR A 1 103 ? 4.467 5.024 19.905 1.00 96.94 103 THR A N 1
ATOM 791 C CA . THR A 1 103 ? 4.802 6.107 20.856 1.00 96.94 103 THR A CA 1
ATOM 792 C C . THR A 1 103 ? 4.236 7.470 20.463 1.00 96.94 103 THR A C 1
ATOM 794 O O . THR A 1 103 ? 4.267 8.402 21.264 1.00 96.94 103 THR A O 1
ATOM 797 N N . LYS A 1 104 ? 3.778 7.626 19.216 1.00 96.69 104 LYS A N 1
ATOM 798 C CA . LYS A 1 104 ? 3.330 8.910 18.661 1.00 96.69 104 LYS A CA 1
ATOM 799 C C . LYS A 1 104 ? 1.820 9.079 18.687 1.00 96.69 104 LYS A C 1
ATOM 801 O O . LYS A 1 104 ? 1.356 10.215 18.648 1.00 96.69 104 LYS A O 1
ATOM 806 N N . PHE A 1 105 ? 1.074 7.983 18.766 1.00 95.94 105 PHE A N 1
ATOM 807 C CA . PHE A 1 105 ? -0.378 8.011 18.786 1.00 95.94 105 PHE A CA 1
ATOM 808 C C . PHE A 1 105 ? -0.912 7.568 20.143 1.00 95.94 105 PHE A C 1
ATOM 810 O O . PHE A 1 105 ? -0.735 6.428 20.552 1.00 95.94 105 PHE A O 1
ATOM 817 N N . ASP A 1 106 ? -1.604 8.473 20.828 1.00 97.12 106 ASP A N 1
ATOM 818 C CA . ASP A 1 106 ? -2.352 8.126 22.030 1.00 97.12 106 ASP A CA 1
ATOM 819 C C . ASP A 1 106 ? -3.700 7.475 21.640 1.00 97.12 106 ASP A C 1
ATOM 821 O O . ASP A 1 106 ? -4.447 8.064 20.846 1.00 97.12 106 ASP A O 1
ATOM 825 N N . PRO A 1 107 ? -4.048 6.288 22.176 1.00 97.25 107 PRO A N 1
ATOM 826 C CA . PRO A 1 107 ? -5.287 5.596 21.817 1.00 97.25 107 PRO A CA 1
ATOM 827 C C . PRO A 1 107 ? -6.561 6.400 22.110 1.00 97.25 107 PRO A C 1
ATOM 829 O O . PRO A 1 107 ? -7.514 6.349 21.334 1.00 97.25 107 PRO A O 1
ATOM 832 N N . GLN A 1 108 ? -6.583 7.171 23.201 1.00 97.50 108 GLN A N 1
ATOM 833 C CA . GLN A 1 108 ? -7.750 7.963 23.601 1.00 97.50 108 GLN A CA 1
ATOM 834 C C . GLN A 1 108 ? -7.920 9.193 22.702 1.00 97.50 108 GLN A C 1
ATOM 836 O O . GLN A 1 108 ? -9.039 9.572 22.354 1.00 97.50 108 GLN A O 1
ATOM 841 N N . VAL A 1 109 ? -6.814 9.827 22.301 1.00 96.75 109 VAL A N 1
ATOM 842 C CA . VAL A 1 109 ? -6.822 10.907 21.303 1.00 96.75 109 VAL A CA 1
ATOM 843 C C . VAL A 1 109 ? -7.331 10.385 19.961 1.00 96.75 109 VAL A C 1
ATOM 845 O O . VAL A 1 109 ? -8.207 11.018 19.370 1.00 96.75 109 VAL A O 1
ATOM 848 N N . LEU A 1 110 ? -6.838 9.229 19.503 1.00 95.75 110 LEU A N 1
ATOM 849 C CA . LEU A 1 110 ? -7.291 8.626 18.249 1.00 95.75 110 LEU A CA 1
ATOM 850 C C . LEU A 1 110 ? -8.778 8.278 18.278 1.00 95.75 110 LEU A C 1
ATOM 852 O O . LEU A 1 110 ? -9.476 8.564 17.308 1.00 95.75 110 LEU A O 1
ATOM 856 N N . GLU A 1 111 ? -9.287 7.729 19.385 1.00 96.62 111 GLU A N 1
ATOM 857 C CA . GLU A 1 111 ? -10.718 7.440 19.516 1.00 96.62 111 GLU A CA 1
ATOM 858 C C . GLU A 1 111 ? -11.570 8.701 19.326 1.00 96.62 111 GLU A C 1
ATOM 860 O O . GLU A 1 111 ? -12.535 8.686 18.558 1.00 96.62 111 GLU A O 1
ATOM 865 N N . ARG A 1 112 ? -11.177 9.824 19.943 1.00 97.56 112 ARG A N 1
ATOM 866 C CA . ARG A 1 112 ? -11.865 11.117 19.766 1.00 97.56 112 ARG A CA 1
ATOM 867 C C . ARG A 1 112 ? -11.799 11.639 18.329 1.00 97.56 112 ARG A C 1
ATOM 869 O O . ARG A 1 112 ? -12.687 12.375 17.909 1.00 97.56 112 ARG A O 1
ATOM 876 N N . GLN A 1 113 ? -10.762 11.271 17.578 1.00 96.12 113 GLN A N 1
ATOM 877 C CA . GLN A 1 113 ? -10.555 11.677 16.187 1.00 96.12 113 GLN A CA 1
ATOM 878 C C . GLN A 1 113 ?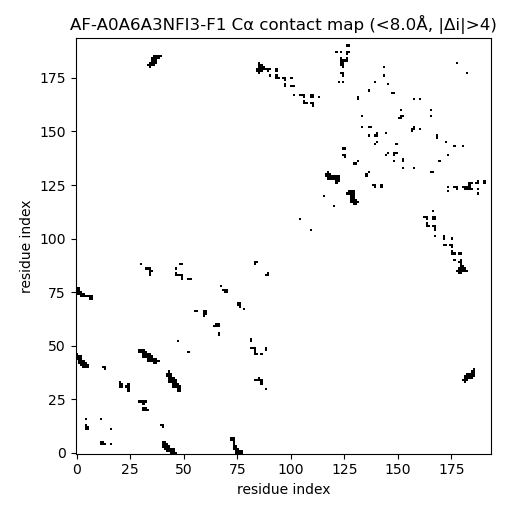 -11.173 10.718 15.165 1.00 96.12 113 GLN A C 1
ATOM 880 O O . GLN A 1 113 ? -11.219 11.059 13.985 1.00 96.12 113 GLN A O 1
ATOM 885 N N . LEU A 1 114 ? -11.709 9.564 15.580 1.00 96.31 114 LEU A N 1
ATOM 886 C CA . LEU A 1 114 ? -12.359 8.612 14.674 1.00 96.31 114 LEU A CA 1
ATOM 887 C C . LEU A 1 114 ? -13.409 9.229 13.741 1.00 96.31 114 LEU A C 1
ATOM 889 O O . LEU A 1 114 ? -13.436 8.815 12.583 1.00 96.31 114 LEU A O 1
ATOM 893 N N . PRO A 1 115 ? -14.223 10.228 14.143 1.00 97.06 115 PRO A N 1
ATOM 894 C CA . PRO A 1 115 ? -15.141 10.883 13.214 1.00 97.06 115 PRO A CA 1
ATOM 895 C C . PRO A 1 115 ? -14.450 11.528 12.003 1.00 97.06 115 PRO A C 1
ATOM 897 O O . PRO A 1 115 ? -15.078 11.681 10.962 1.00 97.06 115 PRO A O 1
ATOM 900 N N . LEU A 1 116 ? -13.172 11.900 12.105 1.00 96.25 116 LEU A N 1
ATOM 901 C CA . LEU A 1 116 ? -12.387 12.450 10.995 1.00 96.25 116 LEU A CA 1
ATOM 902 C C . LEU A 1 116 ? -11.830 11.361 10.066 1.00 96.25 116 LEU A C 1
ATOM 904 O O . LEU A 1 116 ? -11.458 11.665 8.935 1.00 96.25 116 LEU A O 1
ATOM 908 N N . LEU A 1 117 ? -11.761 10.114 10.538 1.00 96.44 117 LEU A N 1
ATOM 909 C CA . LEU A 1 117 ? -11.166 8.987 9.820 1.00 96.44 117 LEU A CA 1
ATOM 910 C C . LEU A 1 117 ? -12.233 8.091 9.195 1.00 96.44 117 LEU A C 1
ATOM 912 O O . LEU A 1 117 ? -12.196 7.829 7.994 1.00 96.44 117 LEU A O 1
ATOM 916 N N . VAL A 1 118 ? -13.191 7.637 10.005 1.00 97.44 118 VAL A N 1
ATOM 917 C CA . VAL A 1 118 ? -14.212 6.670 9.596 1.00 97.44 118 VAL A CA 1
ATOM 918 C C . VAL A 1 118 ? -15.042 7.240 8.454 1.00 97.44 118 VAL A C 1
ATOM 920 O O . VAL A 1 118 ? -15.594 8.335 8.567 1.00 97.44 118 VAL A O 1
ATOM 923 N N . ASN A 1 119 ? -15.113 6.493 7.350 1.00 96.31 119 ASN A N 1
ATOM 924 C CA . ASN A 1 119 ? -15.806 6.880 6.118 1.00 96.31 119 ASN A CA 1
ATOM 925 C C . ASN A 1 119 ? -15.338 8.216 5.508 1.00 96.31 119 ASN A C 1
ATOM 927 O O . ASN A 1 119 ? -16.064 8.828 4.726 1.00 96.31 119 ASN A O 1
ATOM 931 N N . ARG A 1 120 ? -14.130 8.684 5.853 1.00 96.69 120 ARG A N 1
ATOM 932 C CA . ARG A 1 120 ? -13.551 9.945 5.351 1.00 96.69 120 ARG A CA 1
ATOM 933 C C . ARG A 1 120 ? -12.109 9.812 4.877 1.00 96.69 120 ARG A C 1
ATOM 935 O O . ARG A 1 120 ? -11.696 10.529 3.971 1.00 96.69 120 ARG A O 1
ATOM 942 N N . HIS A 1 121 ? -11.343 8.906 5.472 1.00 97.19 121 HIS A N 1
ATOM 943 C CA . HIS A 1 121 ? -9.958 8.650 5.107 1.00 97.19 121 HIS A CA 1
ATOM 944 C C . HIS A 1 121 ? -9.847 7.406 4.217 1.00 97.19 121 HIS A C 1
ATOM 946 O O . HIS A 1 121 ? -10.437 6.376 4.530 1.00 97.19 121 HIS A O 1
ATOM 952 N N . ILE A 1 122 ? -9.065 7.490 3.136 1.00 97.62 122 ILE A N 1
ATOM 953 C CA . ILE A 1 122 ? -8.734 6.357 2.258 1.00 97.62 122 ILE A CA 1
ATOM 954 C C . ILE A 1 122 ? -7.217 6.132 2.335 1.00 97.62 122 ILE A C 1
ATOM 956 O O . ILE A 1 122 ? -6.462 6.932 1.776 1.00 97.62 122 ILE A O 1
ATOM 960 N N . PRO A 1 123 ? -6.729 5.084 3.019 1.00 96.81 123 PRO A N 1
ATOM 961 C CA . PRO A 1 123 ? -5.304 4.80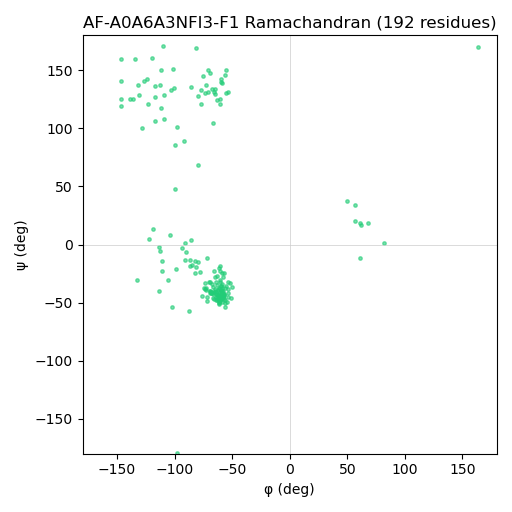1 3.074 1.00 96.81 123 PRO A CA 1
ATOM 962 C C . PRO A 1 123 ? -4.800 4.184 1.766 1.00 96.81 123 PRO A C 1
ATOM 964 O O . PRO A 1 123 ? -5.454 3.342 1.148 1.00 96.81 123 PRO A O 1
ATOM 967 N N . ASN A 1 124 ? -3.563 4.530 1.399 1.00 94.94 124 ASN A N 1
ATOM 968 C CA . ASN A 1 124 ? -2.895 4.053 0.179 1.00 94.94 124 ASN A CA 1
ATOM 969 C C . ASN A 1 124 ? -2.787 2.525 0.073 1.00 94.94 124 ASN A C 1
ATOM 971 O O . ASN A 1 124 ? -2.609 2.006 -1.028 1.00 94.94 124 ASN A O 1
ATOM 975 N N . LEU A 1 125 ? -2.808 1.837 1.217 1.00 93.75 125 LEU A N 1
ATOM 976 C CA . LEU A 1 125 ? -2.531 0.412 1.340 1.00 93.75 125 LEU A CA 1
ATOM 977 C C . LEU A 1 125 ? -3.649 -0.466 0.762 1.00 93.75 125 LEU A C 1
ATOM 979 O O . LEU A 1 125 ? -3.370 -1.389 0.002 1.00 93.75 125 LEU A O 1
ATOM 983 N N . VAL A 1 126 ? -4.896 -0.172 1.138 1.00 95.25 126 VAL A N 1
ATOM 984 C CA . VAL A 1 126 ? -6.084 -0.960 0.765 1.00 95.25 126 VAL A CA 1
ATOM 985 C C . VAL A 1 126 ? -6.998 -0.217 -0.210 1.00 95.25 126 VAL A C 1
ATOM 987 O O . VAL A 1 126 ? -7.689 -0.857 -0.992 1.00 95.25 126 VAL A O 1
ATOM 990 N N . ALA A 1 127 ? -6.920 1.121 -0.256 1.00 96.38 127 ALA A N 1
ATOM 991 C CA . ALA A 1 127 ? -7.752 1.972 -1.110 1.00 96.38 127 ALA A CA 1
ATOM 992 C C . ALA A 1 127 ? -9.270 1.796 -0.905 1.00 96.38 127 ALA A C 1
ATOM 994 O O . ALA A 1 127 ? -10.054 1.969 -1.835 1.00 96.38 127 ALA A O 1
ATOM 995 N N . THR A 1 128 ? -9.674 1.518 0.332 1.00 96.12 128 THR A N 1
ATOM 996 C CA . THR A 1 128 ? -11.062 1.483 0.807 1.00 96.12 128 THR A CA 1
ATOM 997 C C . THR A 1 128 ? -11.269 2.513 1.917 1.00 96.12 128 THR A C 1
ATOM 999 O O . THR A 1 128 ? -10.304 3.015 2.494 1.00 96.12 128 THR A O 1
ATOM 1002 N N . LEU A 1 129 ? -12.517 2.903 2.191 1.00 97.50 129 LEU A N 1
ATOM 1003 C CA . LEU A 1 129 ? -12.808 3.860 3.262 1.00 97.50 129 LEU A CA 1
ATOM 1004 C C . LEU A 1 129 ? -12.458 3.261 4.627 1.00 97.50 129 LEU A C 1
ATOM 1006 O O . LEU A 1 129 ? -12.879 2.152 4.947 1.00 97.50 129 LEU A O 1
ATOM 1010 N N . PHE A 1 130 ? -11.725 4.024 5.441 1.00 98.06 130 PHE A N 1
ATOM 1011 C CA . PHE A 1 130 ? -11.343 3.612 6.786 1.00 98.06 130 PHE A CA 1
ATOM 1012 C C . PHE A 1 130 ? -12.580 3.251 7.610 1.00 98.06 130 PHE A C 1
ATOM 1014 O O . PHE A 1 130 ? -13.535 4.030 7.695 1.00 98.06 130 PHE A O 1
ATOM 1021 N N . SER A 1 131 ? -12.536 2.088 8.255 1.00 96.94 131 SER A N 1
ATOM 1022 C CA . SER A 1 131 ? -13.629 1.556 9.057 1.00 96.94 131 SER A CA 1
ATOM 1023 C C . SER A 1 131 ? -13.099 0.751 10.245 1.00 96.94 131 SER A C 1
ATOM 1025 O O . SER A 1 131 ? -11.948 0.322 10.256 1.00 96.94 131 SER A O 1
ATOM 1027 N N . LEU A 1 132 ? -13.944 0.566 11.260 1.00 95.19 132 LEU A N 1
ATOM 1028 C CA . LEU A 1 132 ? -13.690 -0.339 12.386 1.00 95.19 132 LEU A CA 1
ATOM 1029 C C . LEU A 1 132 ? -14.489 -1.648 12.281 1.00 95.19 132 LEU A C 1
ATOM 1031 O O . LEU A 1 132 ? -14.486 -2.440 13.218 1.00 95.19 132 LEU A O 1
ATOM 1035 N N . GLU A 1 133 ? -15.161 -1.878 11.153 1.00 94.25 133 GLU A N 1
ATOM 1036 C CA . GLU A 1 133 ? -15.871 -3.129 10.888 1.00 94.25 133 GLU A CA 1
ATOM 1037 C C . GLU A 1 133 ? -14.898 -4.295 10.679 1.00 94.25 133 GLU A C 1
ATOM 1039 O O . GLU A 1 133 ? -13.824 -4.131 10.097 1.00 94.25 133 GLU A O 1
ATOM 1044 N N . SER A 1 134 ? -15.307 -5.499 11.088 1.00 93.56 134 SER A N 1
ATOM 1045 C CA . SER A 1 134 ? -14.494 -6.722 10.979 1.00 93.56 134 SER A CA 1
ATOM 1046 C C . SER A 1 134 ? -1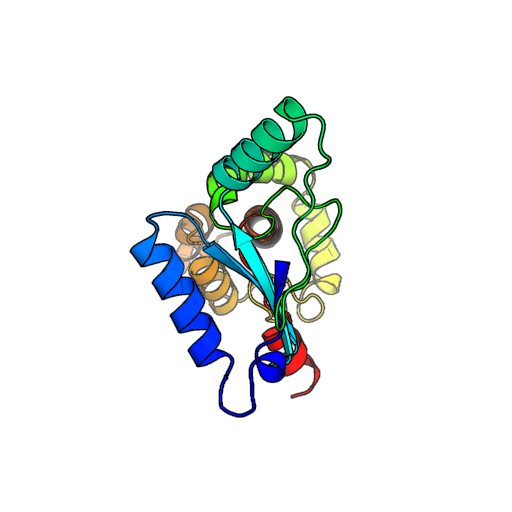3.976 -6.975 9.555 1.00 93.56 134 SER A C 1
ATOM 1048 O O . SER A 1 134 ? -12.812 -7.329 9.372 1.00 93.56 134 SER A O 1
ATOM 1050 N N . SER A 1 135 ? -14.794 -6.698 8.534 1.00 95.06 135 SER A N 1
ATOM 1051 C CA . SER A 1 135 ? -14.401 -6.845 7.127 1.00 95.06 135 SER A CA 1
ATOM 1052 C C . SER A 1 135 ? -13.217 -5.956 6.736 1.00 95.06 135 SER A C 1
ATOM 1054 O O . SER A 1 135 ? -12.401 -6.352 5.908 1.00 95.06 135 SER A O 1
ATOM 1056 N N . TYR A 1 136 ? -13.096 -4.772 7.342 1.00 96.88 136 TYR A N 1
ATOM 1057 C CA . TYR A 1 136 ? -11.985 -3.861 7.084 1.00 96.88 136 TYR A CA 1
ATOM 1058 C C . TYR A 1 136 ? -10.689 -4.359 7.736 1.00 96.88 136 TYR A C 1
ATOM 1060 O O . TYR A 1 136 ? -9.625 -4.292 7.123 1.00 96.88 136 TYR A O 1
ATOM 1068 N N . PHE A 1 137 ? -10.761 -4.931 8.945 1.00 96.56 137 PHE A N 1
ATOM 1069 C CA . PHE A 1 137 ? -9.604 -5.588 9.568 1.00 96.56 137 PHE A CA 1
ATOM 1070 C C . PHE A 1 137 ? -9.086 -6.747 8.713 1.00 96.56 137 PHE A C 1
ATOM 1072 O O . PHE A 1 137 ? -7.874 -6.868 8.529 1.00 96.56 137 PHE A O 1
ATOM 1079 N N . GLU A 1 138 ? -9.992 -7.558 8.160 1.00 95.94 138 GLU A N 1
ATOM 1080 C CA . GLU A 1 138 ? -9.633 -8.669 7.277 1.00 95.94 138 GLU A CA 1
ATOM 1081 C C . GLU A 1 138 ? -8.937 -8.149 6.015 1.00 95.94 138 GLU A C 1
ATOM 1083 O O . GLU A 1 138 ? -7.873 -8.637 5.643 1.00 95.94 138 GLU A O 1
ATOM 1088 N N . GLU A 1 139 ? -9.465 -7.092 5.394 1.00 96.31 139 GLU A N 1
ATOM 1089 C CA . GLU A 1 139 ? -8.857 -6.475 4.213 1.00 96.31 139 GLU A CA 1
ATOM 1090 C C . GLU A 1 139 ? -7.430 -5.962 4.488 1.00 96.31 139 GLU A C 1
ATOM 1092 O O . GLU A 1 139 ? -6.491 -6.265 3.740 1.00 96.31 139 GLU A O 1
ATOM 1097 N N . VAL A 1 140 ? -7.230 -5.238 5.596 1.00 97.25 140 VAL A N 1
ATOM 1098 C CA . VAL A 1 140 ? -5.899 -4.754 5.997 1.00 97.25 140 VAL A CA 1
ATOM 1099 C C . VAL A 1 140 ? -4.972 -5.924 6.338 1.00 97.25 140 VAL A C 1
ATOM 1101 O O . VAL A 1 140 ? -3.789 -5.904 5.981 1.00 97.25 140 VAL A O 1
ATOM 1104 N N . TYR A 1 141 ? -5.475 -6.979 6.976 1.00 97.00 141 TYR A N 1
ATOM 1105 C CA . TYR A 1 141 ? -4.696 -8.185 7.239 1.00 97.00 141 TYR A CA 1
ATOM 1106 C C . TYR A 1 141 ? -4.288 -8.900 5.948 1.00 97.00 141 TYR A C 1
ATOM 1108 O O . TYR A 1 141 ? -3.135 -9.309 5.820 1.00 97.00 141 TYR A O 1
ATOM 1116 N N . GLN A 1 142 ? -5.162 -9.002 4.948 1.00 95.69 142 GLN A N 1
ATOM 1117 C CA . GLN A 1 142 ? -4.807 -9.592 3.657 1.00 95.69 142 GLN A CA 1
ATOM 1118 C C . GLN A 1 142 ? -3.686 -8.811 2.957 1.00 95.69 142 GLN A C 1
ATOM 1120 O O . GLN A 1 142 ? -2.785 -9.427 2.380 1.00 95.69 142 GLN A O 1
ATOM 1125 N N . ALA A 1 143 ? -3.686 -7.479 3.070 1.00 94.38 143 ALA A N 1
ATOM 1126 C CA . ALA A 1 143 ? -2.648 -6.623 2.499 1.00 94.38 143 ALA A CA 1
ATOM 1127 C C . ALA A 1 143 ? -1.307 -6.668 3.261 1.00 94.38 143 ALA A C 1
ATOM 1129 O O . ALA A 1 143 ? -0.246 -6.538 2.647 1.00 94.38 143 ALA A O 1
ATOM 1130 N N . THR A 1 144 ? -1.336 -6.841 4.587 1.00 95.31 144 THR A N 1
ATOM 1131 C CA . THR A 1 144 ? -0.150 -6.699 5.460 1.00 95.31 144 THR A CA 1
ATOM 1132 C C . THR A 1 144 ? 0.420 -8.009 5.981 1.00 95.31 144 THR A C 1
ATOM 1134 O O . THR A 1 144 ? 1.618 -8.096 6.256 1.00 95.31 144 THR A O 1
ATOM 1137 N N . LYS A 1 145 ? -0.444 -9.007 6.175 1.00 95.38 145 LYS A N 1
ATOM 1138 C CA . LYS A 1 145 ? -0.190 -10.211 6.973 1.00 95.38 145 LYS A CA 1
ATOM 1139 C C . LYS A 1 145 ? 0.365 -9.881 8.363 1.00 95.38 145 LYS A C 1
ATOM 1141 O O . LYS A 1 145 ? 1.238 -10.581 8.870 1.00 95.38 145 LYS A O 1
ATOM 1146 N N . SER A 1 146 ? -0.123 -8.794 8.968 1.00 96.38 146 SER A N 1
ATOM 1147 C CA . SER A 1 146 ? 0.313 -8.371 10.300 1.00 96.38 146 SER A CA 1
ATOM 1148 C C . SER A 1 146 ? -0.080 -9.400 11.366 1.00 96.38 146 SER A C 1
ATOM 1150 O O . SER A 1 146 ? -1.260 -9.751 11.448 1.00 96.38 146 SER A O 1
ATOM 1152 N N . PRO A 1 147 ? 0.857 -9.846 12.225 1.00 94.88 147 PRO A N 1
ATOM 1153 C CA . PRO A 1 147 ? 0.530 -10.753 13.323 1.00 94.88 147 PRO A CA 1
ATOM 1154 C C . PRO A 1 147 ? -0.414 -10.098 14.344 1.00 94.88 147 PRO A C 1
ATOM 1156 O O . PRO A 1 147 ? -1.295 -10.764 14.867 1.00 94.88 147 PRO A O 1
ATOM 1159 N N . PHE A 1 148 ? -0.311 -8.781 14.552 1.00 95.12 148 PHE A N 1
ATOM 1160 C CA . PHE A 1 148 ? -1.176 -8.057 15.491 1.00 95.12 148 PHE A CA 1
ATOM 1161 C C . PHE A 1 148 ? -2.622 -7.946 14.997 1.00 95.12 148 PHE A C 1
ATOM 1163 O O . PHE A 1 148 ? -3.548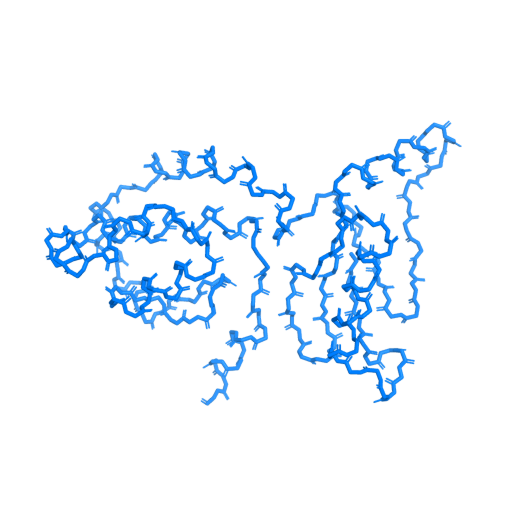 -7.931 15.798 1.00 95.12 148 PHE A O 1
ATOM 1170 N N . LEU A 1 149 ? -2.828 -7.870 13.677 1.00 95.50 149 LEU A N 1
ATOM 1171 C CA . LEU A 1 149 ? -4.178 -7.943 13.114 1.00 95.50 149 LEU A CA 1
ATOM 1172 C C . LEU A 1 149 ? -4.725 -9.369 13.195 1.00 95.50 149 LEU A C 1
ATOM 1174 O O . LEU A 1 149 ? -5.900 -9.531 13.498 1.00 95.50 149 LEU A O 1
ATOM 1178 N N . ALA A 1 150 ? -3.882 -10.390 12.997 1.00 94.06 150 ALA A N 1
ATOM 1179 C CA . ALA A 1 150 ? -4.295 -11.787 13.135 1.00 94.06 150 ALA A CA 1
ATOM 1180 C C . ALA A 1 150 ? -4.838 -12.104 14.539 1.00 94.06 150 ALA A C 1
ATOM 1182 O O . ALA A 1 150 ? -5.835 -12.806 14.653 1.00 94.06 150 ALA A O 1
ATOM 1183 N N . GLU A 1 151 ? -4.217 -11.559 15.590 1.00 90.81 151 GLU A N 1
ATOM 1184 C CA . GLU A 1 151 ? -4.669 -11.727 16.981 1.00 90.81 151 GLU A CA 1
ATOM 1185 C C . GLU A 1 151 ? -6.078 -11.162 17.218 1.00 90.81 151 GLU A C 1
ATOM 1187 O O . GLU A 1 151 ? -6.881 -11.759 17.930 1.00 90.81 151 GLU A O 1
ATOM 1192 N N . VAL A 1 152 ? -6.395 -10.023 16.600 1.00 90.44 152 VAL A N 1
ATOM 1193 C CA . VAL A 1 152 ? -7.669 -9.317 16.802 1.00 90.44 152 VAL A CA 1
ATOM 1194 C C . VAL A 1 152 ? -8.779 -9.830 15.879 1.00 90.44 152 VAL A C 1
ATOM 1196 O O . VAL A 1 152 ? -9.951 -9.611 16.163 1.00 90.44 152 VAL A O 1
ATOM 1199 N N . LEU A 1 153 ? -8.440 -10.535 14.796 1.00 90.38 153 LEU A N 1
ATOM 1200 C CA . LEU A 1 153 ? -9.419 -11.095 13.856 1.00 90.38 153 LEU A CA 1
ATOM 1201 C C . LEU A 1 153 ? -10.215 -12.285 14.408 1.00 90.38 153 LEU A C 1
ATOM 1203 O O . LEU A 1 153 ? -11.234 -12.652 13.821 1.00 90.38 153 LEU A O 1
ATOM 1207 N N . ASP A 1 154 ? -9.819 -12.857 15.547 1.00 86.38 154 ASP A N 1
ATOM 1208 C CA . ASP A 1 154 ? -10.709 -13.736 16.304 1.00 86.38 154 ASP A CA 1
ATOM 1209 C C . ASP A 1 154 ? -11.961 -12.943 16.729 1.00 86.38 154 ASP A C 1
ATOM 1211 O O . ASP A 1 154 ? -11.870 -11.920 17.411 1.00 86.38 154 ASP A O 1
ATOM 1215 N N . THR A 1 155 ? -13.148 -13.398 16.307 1.00 74.75 155 THR A N 1
ATOM 1216 C CA . THR A 1 155 ? -14.418 -12.665 16.457 1.00 74.75 155 THR A CA 1
ATOM 1217 C C . THR A 1 155 ? -14.699 -12.285 17.910 1.00 74.75 155 THR A C 1
ATOM 1219 O O . THR A 1 155 ? -15.208 -11.193 18.172 1.00 74.75 155 THR A O 1
ATOM 1222 N N . MET A 1 156 ? -14.330 -13.145 18.865 1.00 69.19 156 MET A N 1
ATOM 1223 C CA . MET A 1 156 ? -14.478 -12.831 20.288 1.00 69.19 156 MET A CA 1
ATOM 1224 C C . MET A 1 156 ? -13.516 -11.722 20.727 1.00 69.19 156 MET A C 1
ATOM 1226 O O . MET A 1 156 ? -13.901 -10.831 21.481 1.00 69.19 156 MET A O 1
ATOM 1230 N N . HIS A 1 157 ? -12.279 -11.740 20.233 1.00 78.75 157 HIS A N 1
ATOM 1231 C CA . HIS A 1 157 ? -11.264 -10.754 20.590 1.00 78.75 157 HIS A CA 1
ATOM 1232 C C . HIS A 1 157 ? -11.610 -9.367 20.044 1.00 78.75 157 HIS A C 1
ATOM 1234 O O . HIS A 1 157 ? -11.516 -8.377 20.773 1.00 78.75 157 HIS A O 1
ATOM 1240 N N . LEU A 1 158 ? -12.093 -9.289 18.800 1.00 80.38 158 LEU A N 1
ATOM 1241 C CA . LEU A 1 158 ? -12.530 -8.032 18.190 1.00 80.38 158 LEU A CA 1
ATOM 1242 C C . LEU A 1 158 ? -13.638 -7.356 19.011 1.00 80.38 158 LEU A C 1
ATOM 1244 O O . LEU A 1 158 ? -13.567 -6.157 19.267 1.00 80.38 158 LEU A O 1
ATOM 1248 N N . GLN A 1 159 ? -14.639 -8.125 19.451 1.00 80.69 159 GLN A N 1
ATOM 1249 C CA . GLN A 1 159 ? -15.775 -7.601 20.217 1.00 80.69 159 GLN A CA 1
ATOM 1250 C C . GLN A 1 159 ? -15.393 -7.147 21.631 1.00 80.69 159 GLN A C 1
ATOM 1252 O O . GLN A 1 159 ? -15.990 -6.209 22.157 1.00 80.69 159 GLN A O 1
ATOM 1257 N N . LEU A 1 160 ? -14.410 -7.805 22.250 1.00 86.81 160 LEU A N 1
ATOM 1258 C CA . LEU A 1 160 ? -13.952 -7.490 23.606 1.00 86.81 160 LEU A CA 1
ATOM 1259 C C . LEU A 1 160 ? -12.918 -6.356 23.645 1.00 86.81 160 LEU A C 1
ATOM 1261 O O . LEU A 1 160 ? -12.684 -5.767 24.702 1.00 86.81 160 LEU A O 1
ATOM 1265 N N . THR A 1 161 ? -12.289 -6.039 22.513 1.00 90.56 161 THR A N 1
ATOM 1266 C CA . THR A 1 161 ? -11.244 -5.016 22.453 1.00 90.56 161 THR A CA 1
ATOM 1267 C C . THR A 1 161 ? -11.849 -3.614 22.469 1.00 90.56 161 THR A C 1
ATOM 1269 O O . THR A 1 161 ? -12.758 -3.285 21.710 1.00 90.56 161 THR A O 1
ATOM 1272 N N . MET A 1 162 ? -11.297 -2.738 23.312 1.00 93.62 162 MET A N 1
ATOM 1273 C CA . MET A 1 162 ? -11.721 -1.340 23.369 1.00 93.62 162 MET A CA 1
ATOM 1274 C C . MET A 1 162 ? -11.537 -0.632 22.021 1.00 93.62 162 MET A C 1
ATOM 1276 O O . MET A 1 162 ? -10.493 -0.745 21.376 1.00 93.62 162 MET A O 1
ATOM 1280 N N . LYS A 1 163 ? -12.508 0.210 21.660 1.00 94.25 163 LYS A N 1
ATOM 1281 C CA . LYS A 1 163 ? -12.508 0.996 20.420 1.00 94.25 163 LYS A CA 1
ATOM 1282 C C . LYS A 1 163 ? -11.240 1.841 20.230 1.00 94.25 163 LYS A C 1
ATOM 1284 O O . LYS A 1 163 ? -10.686 1.845 19.132 1.00 94.25 163 LYS A O 1
ATOM 1289 N N . ALA A 1 164 ? -10.730 2.482 21.287 1.00 96.50 164 ALA A N 1
ATOM 1290 C CA . ALA A 1 164 ? -9.429 3.163 21.278 1.00 96.50 164 ALA A CA 1
ATOM 1291 C C . ALA A 1 164 ? -8.271 2.270 20.811 1.00 96.50 164 ALA A C 1
ATOM 1293 O O . ALA A 1 164 ? -7.445 2.695 20.005 1.00 96.50 164 ALA A O 1
ATOM 1294 N N . GLN A 1 165 ? -8.207 1.031 21.303 1.00 96.44 165 GLN A N 1
ATOM 1295 C CA . GLN A 1 165 ? -7.124 0.101 20.976 1.00 96.44 165 GLN A CA 1
ATOM 1296 C C . GLN A 1 165 ? -7.245 -0.413 19.542 1.00 96.44 165 GLN A C 1
ATOM 1298 O O . GLN A 1 165 ? -6.244 -0.471 18.834 1.00 96.44 165 GLN A O 1
ATOM 1303 N N . LEU A 1 166 ? -8.469 -0.693 19.084 1.00 96.06 166 LEU A N 1
ATOM 1304 C CA . LEU A 1 166 ? -8.753 -1.056 17.694 1.00 96.06 166 LEU A CA 1
ATOM 1305 C C . LEU A 1 166 ? -8.346 0.055 16.716 1.00 96.06 166 LEU A C 1
ATOM 1307 O O . LEU A 1 166 ? -7.655 -0.202 15.730 1.00 96.06 166 LEU A O 1
ATOM 1311 N N . ALA A 1 167 ? -8.724 1.300 17.016 1.00 96.75 167 ALA A N 1
ATOM 1312 C CA . ALA A 1 167 ? -8.359 2.463 16.214 1.00 96.75 167 ALA A CA 1
ATOM 1313 C C . ALA A 1 167 ? -6.841 2.664 16.165 1.00 96.75 167 ALA A C 1
ATOM 1315 O O . ALA A 1 167 ? -6.269 2.847 15.089 1.00 96.75 167 ALA A O 1
ATOM 1316 N N . HIS A 1 168 ? -6.187 2.592 17.325 1.00 97.88 168 HIS A N 1
ATOM 1317 C CA . HIS A 1 168 ? -4.741 2.714 17.433 1.00 97.88 168 HIS A CA 1
ATOM 1318 C C . HIS A 1 168 ? -4.011 1.614 16.657 1.00 97.88 168 HIS A C 1
ATOM 1320 O O . HIS A 1 168 ? -3.108 1.921 15.878 1.00 97.88 168 HIS A O 1
ATOM 1326 N N . LEU A 1 169 ? -4.434 0.355 16.803 1.00 97.38 169 LEU A N 1
ATOM 1327 C CA . LEU A 1 169 ? -3.881 -0.770 16.057 1.00 97.38 169 LEU A CA 1
ATOM 1328 C C . LEU A 1 169 ? -3.983 -0.537 14.547 1.00 97.38 169 LEU A C 1
ATOM 1330 O O . LEU A 1 169 ? -2.963 -0.582 13.865 1.00 97.38 169 LEU A O 1
ATOM 1334 N N . LEU A 1 170 ? -5.177 -0.237 14.024 1.00 97.25 170 LEU A N 1
ATOM 1335 C CA . LEU A 1 170 ? -5.355 -0.025 12.585 1.00 97.25 170 LEU A CA 1
ATOM 1336 C C . LEU A 1 170 ? -4.511 1.129 12.054 1.00 97.25 170 LEU A C 1
ATOM 1338 O O . LEU A 1 170 ? -3.832 0.958 11.047 1.00 97.25 170 LEU A O 1
ATOM 1342 N N . VAL A 1 171 ? -4.537 2.296 12.705 1.00 97.19 171 VAL A N 1
ATOM 1343 C CA . VAL A 1 171 ? -3.767 3.466 12.250 1.00 97.19 171 VAL A CA 1
ATOM 1344 C C . VAL A 1 171 ? -2.273 3.145 12.228 1.00 97.19 171 VAL A C 1
ATOM 1346 O O . VAL A 1 171 ? -1.596 3.430 11.239 1.00 97.19 171 VAL A O 1
ATOM 1349 N N . VAL A 1 172 ? -1.762 2.505 13.282 1.00 97.62 172 VAL A N 1
ATOM 1350 C CA . VAL A 1 172 ? -0.354 2.110 13.362 1.00 97.62 172 VAL A CA 1
ATOM 1351 C C . VAL A 1 172 ? 0.001 1.100 12.273 1.00 97.62 172 VAL A C 1
ATOM 1353 O O . VAL A 1 172 ? 1.007 1.294 11.596 1.00 97.62 172 VAL A O 1
ATOM 1356 N N . GLU A 1 173 ? -0.793 0.047 12.070 1.00 97.81 173 GLU A N 1
ATOM 1357 C CA . GLU A 1 173 ? -0.487 -0.979 11.065 1.00 97.81 173 GLU A CA 1
ATOM 1358 C C . GLU A 1 173 ? -0.596 -0.433 9.638 1.00 97.81 173 GLU A C 1
ATOM 1360 O O . GLU A 1 173 ? 0.294 -0.684 8.824 1.00 97.81 173 GLU A O 1
ATOM 1365 N N . LEU A 1 174 ? -1.620 0.374 9.340 1.00 97.44 174 LEU A N 1
ATOM 1366 C CA . LEU A 1 174 ? -1.769 1.033 8.041 1.00 97.44 174 LEU A CA 1
ATOM 1367 C C . LEU A 1 174 ? -0.534 1.878 7.713 1.00 97.44 174 LEU A C 1
ATOM 1369 O O . LEU A 1 174 ? 0.049 1.712 6.643 1.00 97.44 174 LEU A O 1
ATOM 1373 N N . LEU A 1 175 ? -0.098 2.739 8.639 1.00 96.06 175 LEU A N 1
ATOM 1374 C CA . LEU A 1 175 ? 1.063 3.610 8.436 1.00 96.06 175 LEU A CA 1
ATOM 1375 C C . LEU A 1 175 ? 2.383 2.829 8.404 1.00 96.06 175 LEU A C 1
ATOM 1377 O O . LEU A 1 175 ? 3.252 3.121 7.580 1.00 96.06 175 LEU A O 1
ATOM 1381 N N . ALA A 1 176 ? 2.540 1.824 9.270 1.00 96.44 176 ALA A N 1
ATOM 1382 C CA . ALA A 1 176 ? 3.761 1.032 9.344 1.00 96.44 176 ALA A CA 1
ATOM 1383 C C . ALA A 1 176 ? 4.011 0.261 8.041 1.00 96.44 176 ALA A C 1
ATOM 1385 O O . ALA A 1 176 ? 5.133 0.250 7.534 1.00 96.44 176 ALA A O 1
ATOM 1386 N N . TYR A 1 177 ? 2.963 -0.342 7.472 1.00 97.06 177 TYR A N 1
ATOM 1387 C CA . TYR A 1 177 ? 3.063 -1.081 6.214 1.00 97.06 177 TYR A CA 1
ATOM 1388 C C . TYR A 1 177 ? 2.996 -0.196 4.974 1.00 97.06 177 TYR A C 1
ATOM 1390 O O . TYR A 1 177 ? 3.560 -0.581 3.950 1.00 97.06 177 TYR A O 1
ATOM 1398 N N . GLN A 1 178 ? 2.394 0.997 5.040 1.00 94.38 178 GLN A N 1
ATOM 1399 C CA . GLN A 1 178 ? 2.377 1.932 3.909 1.00 94.38 178 GLN A CA 1
ATOM 1400 C C . GLN A 1 178 ? 3.788 2.211 3.382 1.00 94.38 178 GLN A C 1
ATOM 1402 O O . GLN A 1 178 ? 3.963 2.373 2.181 1.00 94.38 178 GLN A O 1
ATOM 1407 N N . PHE A 1 179 ? 4.811 2.200 4.237 1.00 86.06 179 PHE A N 1
ATOM 1408 C CA . PHE A 1 179 ? 6.209 2.370 3.831 1.00 86.06 179 PHE A CA 1
ATOM 1409 C C . PHE A 1 179 ? 6.754 1.240 2.929 1.00 86.06 179 PHE A C 1
ATOM 1411 O O . PHE A 1 179 ? 7.635 1.487 2.104 1.00 86.06 179 PHE A O 1
ATOM 1418 N N . ALA A 1 180 ? 6.223 0.018 3.046 1.00 92.69 180 ALA A N 1
ATOM 1419 C CA . ALA A 1 180 ? 6.772 -1.203 2.442 1.00 92.69 180 ALA A CA 1
ATOM 1420 C C . ALA A 1 180 ? 5.799 -1.947 1.505 1.00 92.69 180 ALA A C 1
ATOM 1422 O O . ALA A 1 180 ? 6.111 -3.035 1.013 1.00 92.69 180 ALA A O 1
ATOM 1423 N N . VAL A 1 181 ? 4.618 -1.384 1.246 1.00 93.88 181 VAL A N 1
ATOM 1424 C CA . VAL A 1 181 ? 3.588 -2.000 0.399 1.00 93.88 181 VAL A CA 1
ATOM 1425 C C . VAL A 1 181 ? 3.147 -1.027 -0.702 1.00 93.88 181 VAL A C 1
ATOM 1427 O O . VAL A 1 181 ? 3.024 0.167 -0.419 1.00 93.88 181 VAL A O 1
ATOM 1430 N N . PRO A 1 182 ? 2.901 -1.504 -1.944 1.00 95.62 182 PRO A N 1
ATOM 1431 C CA . PRO A 1 182 ? 2.569 -0.643 -3.077 1.00 95.62 182 PRO A CA 1
ATOM 1432 C C . PRO A 1 182 ? 1.318 0.217 -2.891 1.00 95.62 182 PRO A C 1
ATOM 1434 O O . PRO A 1 182 ? 0.276 -0.275 -2.458 1.00 95.62 182 PRO A O 1
ATOM 1437 N N . VAL A 1 183 ? 1.400 1.472 -3.336 1.00 96.19 183 VAL A N 1
ATOM 1438 C CA . VAL A 1 183 ? 0.291 2.440 -3.306 1.00 96.19 183 VAL A CA 1
ATOM 1439 C C . VAL A 1 183 ? -0.759 2.115 -4.369 1.00 96.19 183 VAL A C 1
ATOM 1441 O O . VAL A 1 183 ? -0.423 1.961 -5.543 1.00 96.19 183 VAL A O 1
ATOM 1444 N N . GLN A 1 184 ? -2.031 2.063 -3.969 1.00 96.38 184 GLN A N 1
ATOM 1445 C CA . GLN A 1 184 ? -3.167 1.626 -4.791 1.00 96.38 184 GLN A CA 1
ATOM 1446 C C . GLN A 1 184 ? -3.989 2.789 -5.396 1.00 96.38 184 GLN A C 1
ATOM 1448 O O . GLN A 1 184 ? -5.216 2.781 -5.329 1.00 96.38 184 GLN A O 1
ATOM 1453 N N . TRP A 1 185 ? -3.352 3.798 -6.002 1.00 97.00 185 TRP A N 1
ATOM 1454 C CA . TRP A 1 185 ? -4.056 5.020 -6.434 1.00 97.00 185 TRP A CA 1
ATOM 1455 C C . TRP A 1 185 ? -5.128 4.784 -7.509 1.00 97.00 185 TRP A C 1
ATOM 1457 O O . TRP A 1 185 ? -6.183 5.407 -7.459 1.00 97.00 185 TRP A O 1
ATOM 1467 N N . ILE A 1 186 ? -4.916 3.832 -8.425 1.00 96.19 186 ILE A N 1
ATOM 1468 C CA . ILE A 1 186 ? -5.937 3.421 -9.406 1.00 96.19 186 ILE A CA 1
ATOM 1469 C C . ILE A 1 186 ? -7.221 2.958 -8.699 1.00 96.19 186 ILE A C 1
ATOM 1471 O O . ILE A 1 186 ? -8.316 3.347 -9.098 1.00 96.19 186 ILE A O 1
ATOM 1475 N N . LYS A 1 187 ? -7.100 2.163 -7.626 1.00 96.31 187 LYS A N 1
ATOM 1476 C CA . LYS A 1 187 ? -8.260 1.708 -6.845 1.00 96.31 187 LYS A CA 1
ATOM 1477 C C . LYS A 1 187 ? -8.916 2.867 -6.099 1.00 96.31 187 LYS A C 1
ATOM 1479 O O . LYS A 1 187 ? -10.137 2.967 -6.100 1.00 96.31 187 LYS A O 1
ATOM 1484 N N . THR A 1 188 ? -8.117 3.773 -5.530 1.00 97.00 188 THR A N 1
ATOM 1485 C CA . THR A 1 188 ? -8.630 4.985 -4.876 1.00 97.00 188 THR A CA 1
ATOM 1486 C C . THR A 1 188 ? -9.447 5.835 -5.848 1.00 97.00 188 THR A C 1
ATOM 1488 O O . THR A 1 188 ? -10.535 6.280 -5.507 1.00 97.00 188 THR A O 1
ATOM 1491 N N . GLN A 1 189 ? -8.952 6.040 -7.071 1.00 96.44 189 GLN A N 1
ATOM 1492 C CA . GLN A 1 189 ? -9.678 6.768 -8.111 1.00 96.44 189 GLN A CA 1
ATOM 1493 C C . GLN A 1 189 ? -10.983 6.059 -8.477 1.00 96.44 189 GLN A C 1
ATOM 1495 O O . GLN A 1 189 ? -12.020 6.708 -8.538 1.00 96.44 189 GLN A O 1
ATOM 1500 N N . ALA A 1 190 ? -10.948 4.737 -8.671 1.00 95.50 190 ALA A N 1
ATOM 1501 C CA . ALA A 1 190 ? -12.147 3.961 -8.971 1.00 95.50 190 ALA A CA 1
ATOM 1502 C C . ALA A 1 190 ? -13.216 4.100 -7.876 1.00 95.50 190 ALA A C 1
ATOM 1504 O O . ALA A 1 190 ? -14.380 4.266 -8.205 1.00 95.50 190 ALA A O 1
ATOM 1505 N N . LEU A 1 191 ? -12.823 4.108 -6.598 1.00 95.06 191 LEU A N 1
ATOM 1506 C CA . LEU A 1 191 ? -13.733 4.325 -5.469 1.00 95.06 191 LEU A CA 1
ATOM 1507 C C . LEU A 1 191 ? -14.328 5.744 -5.433 1.00 95.06 191 LEU A C 1
ATOM 1509 O O . LEU A 1 191 ? -15.471 5.922 -5.030 1.00 95.06 191 LEU A O 1
ATOM 1513 N N . LEU A 1 192 ? -13.553 6.767 -5.806 1.00 94.56 192 LEU A N 1
ATOM 1514 C CA . LEU A 1 192 ? -13.998 8.166 -5.757 1.00 94.56 192 LEU A CA 1
ATOM 1515 C C . LEU A 1 192 ? -14.918 8.560 -6.920 1.00 94.56 192 LEU A C 1
ATOM 1517 O O . LEU A 1 192 ? -15.651 9.540 -6.801 1.00 94.56 192 LEU A O 1
ATOM 1521 N N . PHE A 1 193 ? -14.846 7.841 -8.041 1.00 94.25 193 PHE A N 1
ATOM 1522 C CA . PHE A 1 193 ? -15.573 8.159 -9.274 1.00 94.25 193 PHE A CA 1
ATOM 1523 C C . PHE A 1 193 ? -16.552 7.054 -9.711 1.00 94.25 193 PHE A C 1
ATOM 1525 O O . PHE A 1 193 ? -16.997 7.078 -10.860 1.00 94.25 193 PHE A O 1
ATOM 1532 N N . SER A 1 194 ? -16.854 6.089 -8.832 1.00 80.00 194 SER A N 1
ATOM 1533 C CA . SER A 1 194 ? -17.866 5.039 -9.047 1.00 80.00 194 SER A CA 1
ATOM 1534 C C . SER A 1 194 ? -19.291 5.532 -8.858 1.00 80.00 194 SER A C 1
ATOM 1536 O O . SER A 1 194 ? -19.496 6.316 -7.904 1.00 80.00 194 SER A O 1
#

Radius of gyration: 19.47 Å; Cα contacts (8 Å, |Δi|>4): 275; chains: 1; bounding box: 52×27×52 Å

Foldseek 3Di:
DKFAQVLVHPPRAPVNVVVVQVVCCVVVVWDKDFFEDAAHNGITDIDTALVVLVVQQVVCVVVVHGDDDDADSGDDDDPPDSDPWQAQNCVVVLVVQLVVLLVVDDLVVLLVCVVCQAQPDQFQQQLDGDDLDLVVLVSLCVRQVDPVSVVCNPPVNSVPDDPSVSSSVVVSSSVSSNRHHHGDNVSNVVVVPD

Organism: NCBI:txid129364

Secondary structure (DSSP, 8-state):
-EE-GGGT-TT--HHHHHHHHHHHHHHHTS-EEEEEEEETTTEEEEEE-HHHHHHHHHHHHHTT----PPP-SSEE--TT--S-TTSGGGGGGHHHHHHHHHHH--HHHHHHHHHHHTTT---TTT-S----SHHHHHHHHHHH--HHHHHHTSHHHHHHS-HHHHHHHHHHHHHHHHTTS-B-HHHHHHHH--

Nearest PDB structures (foldseek):
  4v8w-assembly1_D  TM=8.008E-01  e=4.672E-12  Mycobacterium tuberculosis
  4v8l-assembly1_C  TM=8.008E-01  e=4.672E-12  Mycolicibacterium smegmatis
  4v8v-assembly1_A  TM=8.008E-01  e=4.956E-12  Mycobacterium tuberculosis
  7q5s-assembly1_C  TM=7.881E-01  e=1.514E-08  Thermochaetoides thermophila DSM 1495
  6ta1-assembly1_G  TM=8.242E-01  e=8.378E-08  Saccharomyces cerevisiae S288C